Protein AF-A0A4Q3JA52-F1 (afdb_monomer_lite)

Radius of gyration: 22.16 Å; chains: 1; bounding box: 55×43×55 Å

Structure (mmCIF, N/CA/C/O backbone):
data_AF-A0A4Q3JA52-F1
#
_entry.id   AF-A0A4Q3JA52-F1
#
loop_
_atom_site.group_PDB
_atom_site.id
_atom_site.type_symbol
_atom_site.label_atom_id
_atom_site.label_alt_id
_atom_site.label_comp_id
_atom_site.label_asym_id
_atom_site.label_entity_id
_atom_site.label_seq_id
_atom_site.pdbx_PDB_ins_code
_atom_site.Cartn_x
_atom_site.Cartn_y
_atom_site.Cartn_z
_atom_site.occupancy
_atom_site.B_iso_or_equiv
_atom_site.auth_seq_id
_atom_site.auth_comp_id
_atom_site.auth_asym_id
_atom_site.auth_atom_id
_atom_site.pdbx_PDB_model_num
ATOM 1 N N . MET A 1 1 ? 21.527 -13.180 25.306 1.00 53.03 1 MET A N 1
ATOM 2 C CA . MET A 1 1 ? 21.379 -13.666 23.912 1.00 53.03 1 MET A CA 1
ATOM 3 C C . MET A 1 1 ? 20.502 -12.780 23.006 1.00 53.03 1 MET A C 1
ATOM 5 O O . MET A 1 1 ? 20.533 -12.997 21.808 1.00 53.03 1 MET A O 1
ATOM 9 N N . LYS A 1 2 ? 19.788 -11.747 23.504 1.00 59.53 2 LYS A N 1
ATOM 10 C CA . LYS A 1 2 ? 18.937 -10.861 22.670 1.00 59.53 2 LYS A CA 1
ATOM 11 C C . LYS A 1 2 ? 19.683 -9.877 21.740 1.00 59.53 2 LYS A C 1
ATOM 13 O O . LYS A 1 2 ? 19.148 -9.562 20.692 1.00 59.53 2 LYS A O 1
ATOM 18 N N . LYS A 1 3 ? 20.920 -9.462 22.058 1.00 64.38 3 LYS A N 1
ATOM 19 C CA . LYS A 1 3 ? 21.661 -8.434 21.287 1.00 64.38 3 LYS A CA 1
ATOM 20 C C . LYS A 1 3 ? 22.098 -8.844 19.873 1.00 64.38 3 LYS A C 1
ATOM 22 O O . LYS A 1 3 ? 22.272 -7.978 19.031 1.00 64.38 3 LYS A O 1
ATOM 27 N N . TYR A 1 4 ? 22.291 -10.135 19.589 1.00 69.69 4 TYR A N 1
ATOM 28 C CA . TYR A 1 4 ? 22.696 -10.570 18.241 1.00 69.69 4 TYR A CA 1
ATOM 29 C C . TYR A 1 4 ? 21.567 -10.415 17.216 1.00 69.69 4 TYR A C 1
ATOM 31 O O . TYR A 1 4 ? 21.829 -10.129 16.051 1.00 69.69 4 TYR A O 1
ATOM 39 N N . LEU A 1 5 ? 20.311 -10.543 17.657 1.00 71.06 5 LEU A N 1
ATOM 40 C CA . LEU A 1 5 ? 19.142 -10.343 16.799 1.00 71.06 5 LEU A CA 1
ATOM 41 C C . LEU A 1 5 ? 18.999 -8.880 16.350 1.00 71.06 5 LEU A C 1
ATOM 43 O O . LEU A 1 5 ? 18.487 -8.642 15.259 1.00 71.06 5 LEU A O 1
ATOM 47 N N . ASP A 1 6 ? 19.514 -7.926 17.135 1.00 75.75 6 ASP A N 1
ATOM 48 C CA . ASP A 1 6 ? 19.496 -6.495 16.799 1.00 75.75 6 ASP A CA 1
ATOM 49 C C . ASP A 1 6 ? 20.401 -6.166 15.596 1.00 75.75 6 ASP A C 1
ATOM 51 O O . ASP A 1 6 ? 20.129 -5.214 14.871 1.00 75.75 6 ASP A O 1
ATOM 55 N N . TYR A 1 7 ? 21.444 -6.971 15.344 1.00 83.25 7 TYR A N 1
ATOM 56 C CA . TYR A 1 7 ? 22.344 -6.827 14.187 1.00 83.25 7 TYR A CA 1
ATOM 57 C C . TYR A 1 7 ? 21.997 -7.765 13.029 1.00 83.25 7 TYR A C 1
ATOM 59 O O . TYR A 1 7 ? 22.295 -7.456 11.876 1.00 83.25 7 TYR A O 1
ATOM 67 N N . LEU A 1 8 ? 21.339 -8.890 13.322 1.00 86.50 8 LEU A N 1
ATOM 68 C CA . LEU A 1 8 ? 20.930 -9.863 12.315 1.00 86.50 8 LEU A CA 1
ATOM 69 C C . LEU A 1 8 ? 19.969 -9.247 11.290 1.00 86.50 8 LEU A C 1
ATOM 71 O O . LEU A 1 8 ? 20.177 -9.404 10.092 1.00 86.50 8 LEU A O 1
ATOM 75 N N . TRP A 1 9 ? 18.941 -8.522 11.741 1.00 82.00 9 TRP A N 1
ATOM 76 C CA . TRP A 1 9 ? 17.954 -7.923 10.836 1.00 82.00 9 TRP A CA 1
ATOM 77 C C . TRP A 1 9 ? 18.534 -6.824 9.933 1.00 82.00 9 TRP A C 1
ATOM 79 O O . TRP A 1 9 ? 18.282 -6.885 8.728 1.00 82.00 9 TRP A O 1
ATOM 89 N N . PRO A 1 10 ? 19.343 -5.868 10.439 1.00 86.38 10 PRO A N 1
ATOM 90 C CA . PRO A 1 10 ? 20.074 -4.938 9.582 1.00 86.38 10 PRO A CA 1
ATOM 91 C C . PRO A 1 10 ? 20.985 -5.634 8.571 1.00 86.38 10 PRO A C 1
ATOM 93 O O . PRO A 1 10 ? 21.023 -5.225 7.415 1.00 86.38 10 PRO A O 1
ATOM 96 N N . LEU A 1 11 ? 21.685 -6.700 8.977 1.00 89.75 11 LEU A N 1
ATOM 97 C CA . LEU A 1 11 ? 22.561 -7.451 8.079 1.00 89.75 11 LEU A CA 1
ATOM 98 C C . LEU A 1 11 ? 21.769 -8.150 6.968 1.00 89.75 11 LEU A C 1
ATOM 100 O O . LEU A 1 11 ? 22.129 -8.024 5.803 1.00 89.75 11 LEU A O 1
ATOM 104 N N . ILE A 1 12 ? 20.671 -8.835 7.305 1.00 88.44 12 ILE A N 1
ATOM 105 C CA . ILE A 1 12 ? 19.772 -9.454 6.318 1.00 88.44 12 ILE A CA 1
ATOM 106 C C . ILE A 1 12 ? 19.222 -8.390 5.362 1.00 88.44 12 ILE A C 1
ATOM 108 O O . ILE A 1 12 ? 19.220 -8.601 4.152 1.00 88.44 12 ILE A O 1
ATOM 112 N N . GLY A 1 13 ? 18.797 -7.238 5.889 1.00 86.25 13 GLY A N 1
ATOM 113 C CA . GLY A 1 13 ? 18.330 -6.114 5.080 1.00 86.25 13 GLY A CA 1
ATOM 114 C C . GLY A 1 13 ? 19.403 -5.605 4.117 1.00 86.25 13 GLY A C 1
ATOM 115 O O . GLY A 1 13 ? 19.121 -5.415 2.939 1.00 86.25 13 GLY A O 1
ATOM 116 N N . LEU A 1 14 ? 20.645 -5.454 4.584 1.00 88.88 14 LEU A N 1
ATOM 117 C CA . LEU A 1 14 ? 21.768 -5.030 3.748 1.00 88.88 14 LEU A CA 1
ATOM 118 C C . LEU A 1 14 ? 22.081 -6.055 2.651 1.00 88.88 14 LEU A C 1
ATOM 120 O O . LEU A 1 14 ? 22.245 -5.672 1.497 1.00 88.88 14 LEU A O 1
ATOM 124 N N . VAL A 1 15 ? 22.117 -7.347 2.991 1.00 91.44 15 VAL A N 1
ATOM 125 C CA . VAL A 1 15 ? 22.317 -8.432 2.017 1.00 91.44 15 VAL A CA 1
ATOM 126 C C . VAL A 1 15 ? 21.214 -8.414 0.959 1.00 91.44 15 VAL A C 1
ATOM 128 O O . VAL A 1 15 ? 21.511 -8.483 -0.230 1.00 91.44 15 VAL A O 1
ATOM 131 N N . ALA A 1 16 ? 19.953 -8.252 1.369 1.00 87.69 16 ALA A N 1
ATOM 132 C CA . ALA A 1 16 ? 18.828 -8.154 0.446 1.00 87.69 16 ALA A CA 1
ATOM 133 C C . ALA A 1 16 ? 18.937 -6.930 -0.478 1.00 87.69 16 ALA A C 1
ATOM 135 O O . ALA A 1 16 ? 18.646 -7.048 -1.666 1.00 87.69 16 ALA A O 1
ATOM 136 N N . VAL A 1 17 ? 19.388 -5.777 0.031 1.00 89.44 17 VAL A N 1
ATOM 137 C CA . VAL A 1 17 ? 19.622 -4.569 -0.780 1.00 89.44 17 VAL A CA 1
ATOM 138 C C . VAL A 1 17 ? 20.742 -4.794 -1.791 1.00 89.44 17 VAL A C 1
ATOM 140 O O . VAL A 1 17 ? 20.532 -4.536 -2.971 1.00 89.44 17 VAL A O 1
ATOM 143 N N . VAL A 1 18 ? 21.900 -5.310 -1.363 1.00 90.88 18 VAL A N 1
ATOM 144 C CA . VAL A 1 18 ? 23.034 -5.585 -2.262 1.00 90.88 18 VAL A CA 1
ATOM 145 C C . VAL A 1 18 ? 22.618 -6.558 -3.362 1.00 90.88 18 VAL A C 1
ATOM 147 O O . VAL A 1 18 ? 22.841 -6.281 -4.536 1.00 90.88 18 VAL A O 1
ATOM 150 N N . TRP A 1 19 ? 21.937 -7.646 -2.998 1.00 90.25 19 TRP A N 1
ATOM 151 C CA . TRP A 1 19 ? 21.446 -8.623 -3.966 1.00 90.25 19 TRP A CA 1
ATOM 152 C C . TRP A 1 19 ? 20.388 -8.039 -4.914 1.00 90.25 19 TRP A C 1
ATOM 154 O O . TRP A 1 19 ? 20.419 -8.300 -6.112 1.00 90.25 19 TRP A O 1
ATOM 164 N N . SER A 1 20 ? 19.483 -7.193 -4.413 1.00 87.56 20 SER A N 1
ATOM 165 C CA . SER A 1 20 ? 18.482 -6.520 -5.254 1.00 87.56 20 SER A CA 1
ATOM 166 C C . SER A 1 20 ? 19.121 -5.541 -6.242 1.00 87.56 20 SER A C 1
ATOM 168 O O . SER A 1 20 ? 18.664 -5.442 -7.377 1.00 87.56 20 SER A O 1
ATOM 170 N N . VAL A 1 21 ? 20.171 -4.824 -5.827 1.00 89.38 21 VAL A N 1
ATOM 171 C CA . VAL A 1 21 ? 20.928 -3.906 -6.694 1.00 89.38 21 VAL A CA 1
ATOM 172 C C . VAL A 1 21 ? 21.670 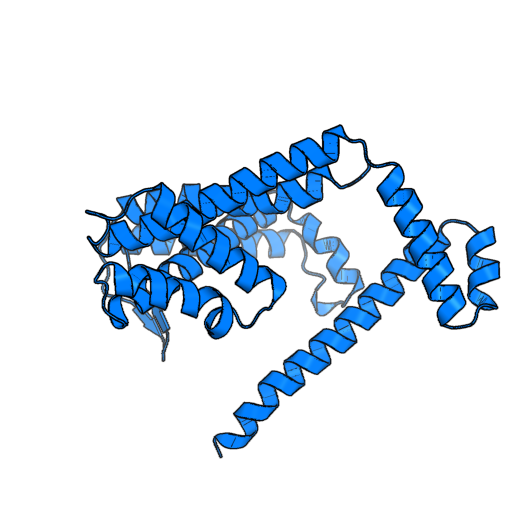-4.676 -7.782 1.00 89.38 21 VAL A C 1
ATOM 174 O O . VAL A 1 21 ? 21.647 -4.251 -8.933 1.00 89.38 21 VAL A O 1
ATOM 177 N N . ASP A 1 22 ? 22.273 -5.811 -7.437 1.00 87.75 22 ASP A N 1
ATOM 178 C CA . ASP A 1 22 ? 22.961 -6.691 -8.385 1.00 87.75 22 ASP A CA 1
ATOM 179 C C . ASP A 1 22 ? 21.993 -7.244 -9.448 1.00 87.75 22 ASP A C 1
ATOM 181 O O . ASP A 1 22 ? 22.187 -7.041 -10.647 1.00 87.75 22 ASP A O 1
ATOM 185 N N . LEU A 1 23 ? 20.853 -7.798 -9.015 1.00 87.06 23 LEU A N 1
ATOM 186 C CA . LEU A 1 23 ? 19.792 -8.268 -9.916 1.00 87.06 23 LEU A CA 1
ATOM 187 C C . LEU A 1 23 ? 19.227 -7.150 -10.802 1.00 87.06 23 LEU A C 1
ATOM 189 O O . LEU A 1 23 ? 18.932 -7.368 -11.981 1.00 87.06 23 LEU A O 1
ATOM 193 N N . LEU A 1 24 ? 19.047 -5.951 -10.241 1.00 87.31 24 LEU A N 1
ATOM 194 C CA . LEU A 1 24 ? 18.588 -4.790 -10.997 1.00 87.31 24 LEU A CA 1
ATOM 195 C C . LEU A 1 24 ? 19.620 -4.395 -12.055 1.00 87.31 24 LEU A C 1
ATOM 197 O O . LEU A 1 24 ? 19.246 -4.155 -13.200 1.00 87.31 24 LEU A O 1
ATOM 201 N N . TRP A 1 25 ? 20.903 -4.354 -11.699 1.00 87.56 25 TRP A N 1
ATOM 202 C CA . TRP A 1 25 ? 21.987 -4.020 -12.618 1.00 87.56 25 TRP A CA 1
ATOM 203 C C . TRP A 1 25 ? 22.054 -4.990 -13.800 1.00 87.56 25 TRP A C 1
ATOM 205 O O . TRP A 1 25 ? 22.156 -4.555 -14.949 1.00 87.56 25 TRP A O 1
ATOM 215 N N . ASP A 1 26 ? 21.916 -6.290 -13.548 1.00 84.50 26 ASP A N 1
ATOM 216 C CA . ASP A 1 26 ? 21.889 -7.308 -14.599 1.00 84.50 26 ASP A CA 1
ATOM 217 C C . ASP A 1 26 ? 20.679 -7.171 -15.525 1.00 84.50 26 ASP A C 1
ATOM 219 O O . ASP A 1 26 ? 20.821 -7.233 -16.752 1.00 84.50 26 ASP A O 1
ATOM 223 N N . LYS A 1 27 ? 19.497 -6.882 -14.968 1.00 83.88 27 LYS A N 1
ATOM 224 C CA . LYS A 1 27 ? 18.313 -6.568 -15.775 1.00 83.88 27 LYS A CA 1
ATOM 225 C C . LYS A 1 27 ? 18.502 -5.317 -16.628 1.00 83.88 27 LYS A C 1
ATOM 227 O O . LYS A 1 27 ? 18.186 -5.347 -17.812 1.00 83.88 27 LYS A O 1
ATOM 232 N N . LEU A 1 28 ? 19.012 -4.228 -16.054 1.00 84.81 28 LEU A N 1
ATOM 233 C CA . LEU A 1 28 ? 19.190 -2.967 -16.777 1.00 84.81 28 LEU A CA 1
ATOM 234 C C . LEU A 1 28 ? 20.220 -3.092 -17.905 1.00 84.81 28 LEU A C 1
ATOM 236 O O . LEU A 1 28 ? 19.996 -2.549 -18.987 1.00 84.81 28 LEU A O 1
ATOM 240 N N . LYS A 1 29 ? 21.308 -3.844 -17.686 1.00 80.62 29 LYS A N 1
ATOM 241 C CA . LYS A 1 29 ? 22.260 -4.193 -18.748 1.00 80.62 29 LYS A CA 1
ATOM 242 C C . LYS A 1 29 ? 21.565 -4.975 -19.857 1.00 80.62 29 LYS A C 1
ATOM 244 O O . LYS A 1 29 ? 21.619 -4.544 -21.000 1.00 80.62 29 LYS A O 1
ATOM 249 N N . THR A 1 30 ? 20.858 -6.056 -19.522 1.00 78.31 30 THR A N 1
ATOM 250 C CA . THR A 1 30 ? 20.127 -6.882 -20.505 1.00 78.31 30 THR A CA 1
ATOM 251 C C . THR A 1 30 ? 19.199 -6.035 -21.381 1.00 78.31 30 THR A C 1
ATOM 253 O O . THR A 1 30 ? 19.178 -6.184 -22.600 1.00 78.31 30 THR A O 1
ATOM 256 N N . GLU A 1 31 ? 18.510 -5.069 -20.780 1.00 75.19 31 GLU A N 1
ATOM 257 C CA . GLU A 1 31 ? 17.562 -4.223 -21.499 1.00 75.19 31 GLU A CA 1
ATOM 258 C C . GLU A 1 31 ? 18.219 -3.153 -22.380 1.00 75.19 31 GLU A C 1
ATOM 260 O O . GLU A 1 31 ? 17.650 -2.770 -23.409 1.00 75.19 31 GLU A O 1
ATOM 265 N N . ALA A 1 32 ? 19.412 -2.685 -22.000 1.00 71.31 32 ALA A N 1
ATOM 266 C CA . ALA A 1 32 ? 20.248 -1.788 -22.799 1.00 71.31 32 ALA A CA 1
ATOM 267 C C . ALA A 1 32 ? 20.958 -2.517 -23.960 1.00 71.31 32 ALA A C 1
ATOM 269 O O . ALA A 1 32 ? 21.225 -1.908 -24.993 1.00 71.31 32 ALA A O 1
ATOM 270 N N . LEU A 1 33 ? 21.205 -3.825 -23.816 1.00 65.50 33 LEU A N 1
ATOM 271 C CA . LEU A 1 33 ? 21.853 -4.698 -24.806 1.00 65.50 33 LEU A CA 1
ATOM 272 C C . LEU A 1 33 ? 20.945 -5.105 -25.981 1.00 65.50 33 LEU A C 1
ATOM 274 O O . LEU A 1 33 ? 21.380 -5.832 -26.867 1.00 65.50 33 LEU A O 1
ATOM 278 N N . THR A 1 34 ? 19.702 -4.619 -26.036 1.00 65.31 34 THR A N 1
ATOM 279 C CA . THR A 1 34 ? 18.773 -4.878 -27.155 1.00 65.31 34 THR A CA 1
ATOM 280 C C . THR A 1 34 ? 19.235 -4.286 -28.498 1.00 65.31 34 THR A C 1
ATOM 282 O O . THR A 1 34 ? 18.676 -4.626 -29.537 1.00 65.31 34 THR A O 1
ATOM 285 N N . ASN A 1 35 ? 20.270 -3.439 -28.500 1.00 67.81 35 ASN A N 1
ATOM 286 C CA . ASN A 1 35 ? 20.918 -2.903 -29.696 1.00 67.81 35 ASN A CA 1
ATOM 287 C C . ASN A 1 35 ? 22.348 -3.465 -29.812 1.00 67.81 35 ASN A C 1
ATOM 289 O O . ASN A 1 35 ? 23.190 -3.192 -28.955 1.00 67.81 35 ASN A O 1
ATOM 293 N N . GLU A 1 36 ? 22.638 -4.216 -30.880 1.00 66.50 36 GLU A N 1
ATOM 294 C CA . GLU A 1 36 ? 23.936 -4.881 -31.104 1.00 66.50 36 GLU A CA 1
ATOM 295 C C . GLU A 1 36 ? 25.132 -3.909 -31.055 1.00 66.50 36 GLU A C 1
ATOM 297 O O . GLU A 1 36 ? 26.206 -4.260 -30.568 1.00 66.50 36 GLU A O 1
ATOM 302 N N . ALA A 1 37 ? 24.938 -2.651 -31.468 1.00 66.12 37 ALA A N 1
ATOM 303 C CA . ALA A 1 37 ? 25.976 -1.620 -31.400 1.00 66.12 37 ALA A CA 1
ATOM 304 C C . ALA A 1 37 ? 26.305 -1.187 -29.956 1.00 66.12 37 ALA A C 1
ATOM 306 O O . ALA A 1 37 ? 27.442 -0.821 -29.658 1.00 66.12 37 ALA A O 1
ATOM 307 N N . ILE A 1 38 ? 25.321 -1.243 -29.053 1.00 68.50 38 ILE A N 1
ATOM 308 C CA . ILE A 1 38 ? 25.477 -0.913 -27.629 1.00 68.50 38 ILE A CA 1
ATOM 309 C C . ILE A 1 38 ? 26.123 -2.089 -26.880 1.00 68.50 38 ILE A C 1
ATOM 311 O O . ILE A 1 38 ? 26.910 -1.873 -25.959 1.00 68.50 38 ILE A O 1
ATOM 315 N N . ALA A 1 39 ? 25.861 -3.326 -27.316 1.00 67.44 39 ALA A N 1
ATOM 316 C CA . ALA A 1 39 ? 26.479 -4.525 -26.755 1.00 67.44 39 ALA A CA 1
ATOM 317 C C . ALA A 1 39 ? 28.000 -4.557 -26.932 1.00 67.44 39 ALA A C 1
ATOM 319 O O . ALA A 1 39 ? 28.724 -4.755 -25.956 1.00 67.44 39 ALA A O 1
ATOM 320 N N . ALA A 1 40 ? 28.487 -4.238 -28.132 1.00 67.88 40 ALA A N 1
ATOM 321 C CA . ALA A 1 40 ? 29.921 -4.150 -28.399 1.00 67.88 40 ALA A CA 1
ATOM 322 C C . ALA A 1 40 ? 30.619 -3.038 -27.586 1.00 67.88 40 ALA A C 1
ATOM 324 O O . ALA A 1 40 ? 31.779 -3.181 -27.201 1.00 67.88 40 ALA A O 1
ATOM 325 N N . GLN A 1 41 ? 29.918 -1.933 -27.295 1.00 67.94 41 GLN A N 1
ATOM 326 C CA . GLN A 1 41 ? 30.442 -0.845 -26.460 1.00 67.94 41 GLN A CA 1
ATOM 327 C C . GLN A 1 41 ? 30.502 -1.222 -24.974 1.00 67.94 41 GLN A C 1
ATOM 329 O O . GLN A 1 41 ? 31.439 -0.822 -24.289 1.00 67.94 41 GLN A O 1
ATOM 334 N N . LEU A 1 42 ? 29.535 -2.000 -24.477 1.00 71.88 42 LEU A N 1
ATOM 335 C CA . LEU A 1 42 ? 29.484 -2.449 -23.082 1.00 71.88 42 LEU A CA 1
ATOM 336 C C . LEU A 1 42 ? 30.568 -3.481 -22.742 1.00 71.88 42 LEU A C 1
ATOM 338 O O . LEU A 1 42 ? 31.087 -3.448 -21.631 1.00 71.88 42 LEU A O 1
ATOM 342 N N . GLU A 1 43 ? 30.955 -4.353 -23.679 1.00 72.38 43 GLU A N 1
ATOM 343 C CA . GLU A 1 43 ? 32.021 -5.346 -23.450 1.00 72.38 43 GLU A CA 1
ATOM 344 C C . GLU A 1 43 ? 33.404 -4.719 -23.210 1.00 72.38 43 GLU A C 1
ATOM 346 O O . GLU A 1 43 ? 34.246 -5.313 -22.539 1.00 72.38 43 GLU A O 1
ATOM 351 N N . GLN A 1 44 ? 33.641 -3.516 -23.740 1.00 75.38 44 GLN A N 1
ATOM 352 C CA . GLN A 1 44 ? 34.927 -2.813 -23.642 1.00 75.38 44 GLN A CA 1
ATOM 353 C C . GLN A 1 44 ? 34.893 -1.626 -22.664 1.00 75.38 44 GLN A C 1
ATOM 355 O O . GLN A 1 44 ? 35.920 -0.987 -22.429 1.00 75.38 44 GLN A O 1
ATOM 360 N N . ALA A 1 45 ? 33.726 -1.312 -22.097 1.00 77.06 45 ALA A N 1
ATOM 361 C CA . ALA A 1 45 ? 33.518 -0.157 -21.234 1.00 77.06 45 ALA A CA 1
ATOM 362 C C . ALA A 1 45 ? 33.984 -0.404 -19.790 1.00 77.06 45 ALA A C 1
ATOM 364 O O . ALA A 1 45 ? 33.760 -1.463 -19.203 1.00 77.06 45 ALA A O 1
ATOM 365 N N . GLY A 1 46 ? 34.555 0.628 -19.159 1.00 84.81 46 GLY A N 1
ATOM 366 C CA . GLY A 1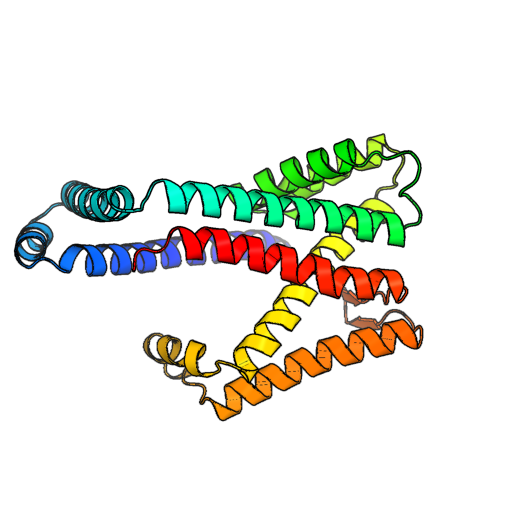 46 ? 34.733 0.650 -17.707 1.00 84.81 46 GLY A CA 1
ATOM 367 C C . GLY A 1 46 ? 33.392 0.742 -16.964 1.00 84.81 46 GLY A C 1
ATOM 368 O O . GLY A 1 46 ? 32.331 0.938 -17.561 1.00 84.81 46 GLY A O 1
ATOM 369 N N . LEU A 1 47 ? 33.424 0.656 -15.628 1.00 84.00 47 LEU A N 1
ATOM 370 C CA . LEU A 1 47 ? 32.213 0.714 -14.793 1.00 84.00 47 LEU A CA 1
ATOM 371 C C . LEU A 1 47 ? 31.397 1.999 -15.025 1.00 84.00 47 LEU A C 1
ATOM 373 O O . LEU A 1 47 ? 30.186 1.941 -15.224 1.00 84.00 47 LEU A O 1
ATOM 377 N N . TRP A 1 48 ? 32.056 3.158 -15.043 1.00 86.62 48 TRP A N 1
ATOM 378 C CA . TRP A 1 48 ? 31.386 4.452 -15.213 1.00 86.62 48 TRP A CA 1
ATOM 379 C C . TRP A 1 48 ? 30.805 4.652 -16.615 1.00 86.62 48 TRP A C 1
ATOM 381 O O . TRP A 1 48 ? 29.709 5.199 -16.752 1.00 86.62 48 TRP A O 1
ATOM 391 N N . ASP A 1 49 ? 31.496 4.160 -17.642 1.00 85.56 49 ASP A N 1
ATOM 392 C CA . ASP A 1 49 ? 31.013 4.213 -19.022 1.00 85.56 49 ASP A CA 1
ATOM 393 C C . ASP A 1 49 ? 29.805 3.292 -19.206 1.00 85.56 49 ASP A C 1
ATOM 395 O O . ASP A 1 49 ? 28.795 3.709 -19.770 1.00 85.56 49 ASP A O 1
ATOM 399 N N . SER A 1 50 ? 29.846 2.092 -18.617 1.00 84.44 50 SER A N 1
ATOM 400 C CA . SER A 1 50 ? 28.713 1.160 -18.596 1.00 84.44 50 SER A CA 1
ATOM 401 C C . SER A 1 50 ? 27.478 1.786 -17.947 1.00 84.44 50 SER A C 1
ATOM 403 O O . SER A 1 50 ? 26.381 1.722 -18.501 1.00 84.44 50 SER A O 1
ATOM 405 N N . VAL A 1 51 ? 27.646 2.454 -16.798 1.00 87.25 51 VAL A N 1
ATOM 406 C CA . VAL A 1 51 ? 26.551 3.165 -16.115 1.00 87.25 51 VAL A CA 1
ATOM 407 C C . VAL A 1 51 ? 25.976 4.264 -17.005 1.00 87.25 51 VAL A C 1
ATOM 409 O O . VAL A 1 51 ? 24.757 4.385 -17.113 1.00 87.25 51 VAL A O 1
ATOM 412 N N . ARG A 1 52 ? 26.826 5.046 -17.679 1.00 87.06 52 ARG A N 1
ATOM 413 C CA . ARG A 1 52 ? 26.382 6.127 -18.567 1.00 87.06 52 ARG A CA 1
ATOM 414 C C . ARG A 1 52 ? 25.620 5.600 -19.783 1.00 87.06 52 ARG A C 1
ATOM 416 O O . ARG A 1 52 ? 24.589 6.173 -20.137 1.00 87.06 52 ARG A O 1
ATOM 423 N N . ILE A 1 53 ? 26.103 4.522 -20.399 1.00 84.69 53 ILE A N 1
ATOM 424 C CA . ILE A 1 53 ? 25.456 3.863 -21.540 1.00 84.69 53 ILE A CA 1
ATOM 425 C C . ILE A 1 53 ? 24.063 3.369 -21.136 1.00 84.69 53 ILE A C 1
ATOM 427 O O . ILE A 1 53 ? 23.068 3.747 -21.758 1.00 84.69 53 ILE A O 1
ATOM 431 N N . VAL A 1 54 ? 23.977 2.605 -20.042 1.00 86.12 54 VAL A N 1
ATOM 432 C CA . VAL A 1 54 ? 22.714 2.070 -19.510 1.00 86.12 54 VAL A CA 1
ATOM 433 C C . VAL A 1 54 ? 21.743 3.200 -19.153 1.00 86.12 54 VAL A C 1
ATOM 435 O O . VAL A 1 54 ? 20.588 3.177 -19.575 1.00 86.12 54 VAL A O 1
ATOM 438 N N . ALA A 1 55 ? 22.208 4.230 -18.439 1.00 87.31 55 ALA A N 1
ATOM 439 C CA . ALA A 1 55 ? 21.385 5.379 -18.064 1.00 87.31 55 ALA A CA 1
ATOM 440 C C . ALA A 1 55 ? 20.845 6.138 -19.286 1.00 87.31 55 ALA A C 1
ATOM 442 O O . ALA A 1 55 ? 19.690 6.558 -19.285 1.00 87.31 55 ALA A O 1
ATOM 443 N N . THR A 1 56 ? 21.651 6.281 -20.342 1.00 86.81 56 THR A N 1
ATOM 444 C CA . THR A 1 56 ? 21.220 6.925 -21.592 1.00 86.81 56 THR A CA 1
ATOM 445 C C . THR A 1 56 ? 20.149 6.093 -22.296 1.00 86.81 56 THR A C 1
ATOM 447 O O . THR A 1 56 ? 19.127 6.644 -22.701 1.00 86.81 56 THR A O 1
ATOM 450 N N . GLY A 1 57 ? 20.332 4.770 -22.384 1.00 83.44 57 GLY A N 1
ATOM 451 C CA . GLY A 1 57 ? 19.346 3.864 -22.981 1.00 83.44 57 GLY A CA 1
ATOM 452 C C . GLY A 1 57 ? 18.007 3.866 -22.234 1.00 83.44 57 GLY A C 1
ATOM 453 O O . GLY A 1 57 ? 16.948 3.981 -22.849 1.00 83.44 57 GLY A O 1
ATOM 454 N N . ILE A 1 58 ? 18.037 3.826 -20.898 1.00 85.06 58 ILE A N 1
ATOM 455 C CA . ILE A 1 58 ? 16.827 3.950 -20.068 1.00 85.06 58 ILE A CA 1
ATOM 456 C C . ILE A 1 58 ? 16.196 5.336 -20.241 1.00 85.06 58 ILE A C 1
ATOM 458 O O . ILE A 1 58 ? 14.984 5.442 -20.410 1.00 85.06 58 ILE A O 1
ATOM 462 N N . GLY A 1 59 ? 17.005 6.399 -20.235 1.00 87.50 59 GLY A N 1
ATOM 463 C CA . GLY A 1 59 ? 16.538 7.771 -20.423 1.00 87.50 59 GLY A CA 1
ATOM 464 C C . GLY A 1 59 ? 15.803 7.965 -21.749 1.00 87.50 59 GLY A C 1
ATOM 465 O O . GLY A 1 59 ? 14.758 8.607 -21.772 1.00 87.50 59 GLY A O 1
ATOM 466 N N . GLN A 1 60 ? 16.284 7.347 -22.831 1.00 86.50 60 GLN A N 1
ATOM 467 C CA . GLN A 1 60 ? 15.594 7.335 -24.123 1.00 86.50 60 GLN A CA 1
ATOM 468 C C . GLN A 1 60 ? 14.239 6.618 -24.046 1.00 86.50 60 GLN A C 1
ATOM 470 O O . GLN A 1 60 ? 13.253 7.142 -24.558 1.00 86.50 60 GLN A O 1
ATOM 475 N N . LYS A 1 61 ? 14.158 5.470 -23.356 1.00 85.75 61 LYS A N 1
ATOM 476 C CA . LYS A 1 61 ? 12.885 4.757 -23.136 1.00 85.75 61 LYS A CA 1
ATOM 477 C C . LYS A 1 61 ? 11.893 5.569 -22.297 1.00 85.75 61 LYS A C 1
ATOM 479 O O . LYS A 1 61 ? 10.701 5.538 -22.568 1.00 85.75 61 LYS A O 1
ATOM 484 N N . ILE A 1 62 ? 12.369 6.326 -21.310 1.00 88.19 62 ILE A N 1
ATOM 485 C CA . ILE A 1 62 ? 11.514 7.228 -20.523 1.00 88.19 62 ILE A CA 1
ATOM 486 C C . ILE A 1 62 ? 11.061 8.423 -21.372 1.00 88.19 62 ILE A C 1
ATOM 488 O O . ILE A 1 62 ? 9.909 8.836 -21.283 1.00 88.19 62 ILE A O 1
ATOM 492 N N . ALA A 1 63 ? 11.943 8.968 -22.213 1.00 89.06 63 ALA A N 1
ATOM 493 C CA . ALA A 1 63 ? 11.654 10.137 -23.042 1.00 89.06 63 ALA A CA 1
ATOM 494 C C . ALA A 1 63 ? 10.564 9.888 -24.096 1.00 89.06 63 ALA A C 1
ATOM 496 O O . ALA A 1 63 ? 9.918 10.840 -24.529 1.00 89.06 63 ALA A O 1
ATOM 497 N N . VAL A 1 64 ? 10.346 8.631 -24.500 1.00 90.44 64 VAL A N 1
ATOM 498 C CA . VAL A 1 64 ? 9.266 8.266 -25.431 1.00 90.44 64 VAL A CA 1
ATOM 499 C C . VAL A 1 64 ? 7.915 8.046 -24.745 1.00 90.44 64 VAL A C 1
ATOM 501 O O . VAL A 1 64 ? 6.907 7.933 -25.440 1.00 90.44 64 VAL A O 1
ATOM 504 N N . ILE A 1 65 ? 7.854 8.018 -23.407 1.00 91.12 65 ILE A N 1
ATOM 505 C CA . ILE A 1 65 ? 6.585 7.895 -22.679 1.00 91.12 65 ILE A CA 1
ATOM 506 C C . ILE A 1 65 ? 5.741 9.158 -22.933 1.00 91.12 65 ILE A C 1
ATOM 508 O O . ILE A 1 65 ? 6.201 10.270 -22.649 1.00 91.12 65 ILE A O 1
ATOM 512 N N . PRO A 1 66 ? 4.495 9.032 -23.430 1.00 93.00 66 PRO A N 1
ATOM 513 C CA . PRO A 1 66 ? 3.659 10.189 -23.727 1.00 93.00 66 PRO A CA 1
ATOM 514 C C . PRO A 1 66 ? 3.390 11.059 -22.482 1.00 93.00 66 PRO A C 1
ATOM 516 O O . PRO A 1 66 ? 3.114 10.523 -21.409 1.00 93.00 66 PRO A O 1
ATOM 519 N N . PRO A 1 67 ? 3.322 12.400 -22.592 1.00 93.00 67 PRO A N 1
ATOM 520 C CA . PRO A 1 67 ? 2.944 13.261 -21.463 1.00 93.00 67 PRO A CA 1
ATOM 521 C C . PRO A 1 67 ? 1.592 12.893 -20.832 1.00 93.00 67 PRO A C 1
ATOM 523 O O . PRO A 1 67 ? 1.402 13.012 -19.621 1.00 93.00 67 PRO A O 1
ATOM 526 N N . ALA A 1 68 ? 0.657 12.393 -21.647 1.00 94.62 68 ALA A N 1
ATOM 527 C CA . ALA A 1 68 ? -0.627 11.892 -21.175 1.00 94.62 68 ALA A CA 1
ATOM 528 C C . ALA A 1 68 ? -0.471 10.708 -20.205 1.00 94.62 68 ALA A C 1
ATOM 530 O O . ALA A 1 68 ? -1.210 10.637 -19.228 1.00 94.62 68 ALA A O 1
ATOM 531 N N . ALA A 1 69 ? 0.494 9.809 -20.415 1.00 94.81 69 ALA A N 1
ATOM 532 C CA . ALA A 1 69 ? 0.760 8.694 -19.504 1.00 94.81 69 ALA A CA 1
ATOM 533 C C . ALA A 1 69 ? 1.161 9.195 -18.106 1.00 94.81 69 ALA A C 1
ATOM 535 O O . ALA A 1 69 ? 0.592 8.757 -17.106 1.00 94.81 69 ALA A O 1
ATOM 536 N N . PHE A 1 70 ? 2.040 10.200 -18.027 1.00 94.38 70 PHE A N 1
ATOM 537 C CA . PHE A 1 70 ? 2.409 10.825 -16.751 1.00 94.38 70 PHE A CA 1
ATOM 538 C C . PHE A 1 70 ? 1.229 11.514 -16.059 1.00 94.38 70 PHE A C 1
ATOM 540 O O . PHE A 1 70 ? 1.114 11.451 -14.835 1.00 94.38 70 PHE A O 1
ATOM 547 N N . PHE A 1 71 ? 0.321 12.133 -16.819 1.00 96.06 71 PHE A N 1
ATOM 548 C CA . PHE A 1 71 ? -0.904 12.698 -16.253 1.00 96.06 71 PHE A CA 1
ATOM 549 C C . PHE A 1 71 ? -1.788 11.615 -15.610 1.00 96.06 71 PHE A C 1
ATOM 551 O O . PHE A 1 71 ? -2.202 11.767 -14.459 1.00 96.06 71 PHE A O 1
ATOM 558 N N . HIS A 1 72 ? -2.019 10.492 -16.299 1.00 96.44 72 HIS A N 1
ATOM 559 C CA . HIS A 1 72 ? -2.779 9.366 -15.744 1.00 96.44 72 HIS A CA 1
ATOM 560 C C . HIS A 1 72 ? -2.076 8.731 -14.536 1.00 96.44 72 HIS A C 1
ATOM 562 O O . HIS A 1 72 ? -2.739 8.423 -13.546 1.00 96.44 72 HIS A O 1
ATOM 568 N N . ALA A 1 73 ? -0.745 8.610 -14.556 1.00 96.94 73 ALA A N 1
ATOM 569 C CA . ALA A 1 73 ? 0.035 8.161 -13.401 1.00 96.94 73 ALA A CA 1
ATOM 570 C C . ALA A 1 73 ? -0.108 9.122 -12.202 1.00 96.94 73 ALA A C 1
ATOM 572 O O . ALA A 1 73 ? -0.245 8.687 -11.055 1.00 96.94 73 ALA A O 1
ATOM 573 N N . GLY A 1 74 ? -0.159 10.433 -12.457 1.00 97.44 74 GLY A N 1
ATOM 574 C CA . GLY A 1 74 ? -0.466 11.451 -11.451 1.00 97.44 74 GLY A CA 1
ATOM 575 C C . GLY A 1 74 ? -1.864 11.278 -10.848 1.00 97.44 74 GLY A C 1
ATOM 576 O O . GLY A 1 74 ? -2.014 11.286 -9.626 1.00 97.44 74 GLY A O 1
ATOM 577 N N . LEU A 1 75 ? -2.886 11.037 -11.674 1.00 98.06 75 LEU A N 1
ATOM 578 C CA . LEU A 1 75 ? -4.239 10.737 -11.188 1.00 98.06 75 LEU A CA 1
ATOM 579 C C . LEU A 1 75 ? -4.289 9.435 -10.376 1.00 98.06 75 LEU A C 1
ATOM 581 O O . LEU A 1 75 ? -4.903 9.404 -9.310 1.00 98.06 75 LEU A O 1
ATOM 585 N N . ALA A 1 76 ? -3.604 8.384 -10.829 1.00 98.19 76 ALA A N 1
ATOM 586 C CA . ALA A 1 76 ? -3.502 7.116 -10.111 1.00 98.19 76 ALA A CA 1
ATOM 587 C C . ALA A 1 76 ? -2.826 7.294 -8.737 1.00 98.19 76 ALA A C 1
ATOM 589 O O . ALA A 1 76 ? -3.275 6.729 -7.738 1.00 98.19 76 ALA A O 1
ATOM 590 N N . THR A 1 77 ? -1.824 8.178 -8.660 1.00 97.44 77 THR A N 1
ATOM 591 C CA . THR A 1 77 ? -1.177 8.580 -7.402 1.00 97.44 77 THR A CA 1
ATOM 592 C C . THR A 1 77 ? -2.170 9.258 -6.458 1.00 97.44 77 THR A C 1
ATOM 594 O O . THR A 1 77 ? -2.240 8.904 -5.281 1.00 97.44 77 THR A O 1
ATOM 597 N N . LEU A 1 78 ? -2.985 10.195 -6.953 1.00 97.75 78 LEU A N 1
ATOM 598 C CA . LEU A 1 78 ? -4.019 10.850 -6.142 1.00 97.75 78 LEU A CA 1
ATOM 599 C C . LEU A 1 78 ? -5.055 9.851 -5.614 1.00 97.75 78 LEU A C 1
ATOM 601 O O . LEU A 1 78 ? -5.448 9.947 -4.452 1.00 97.75 78 LEU A O 1
ATOM 605 N N . VAL A 1 79 ? -5.458 8.873 -6.430 1.00 98.19 79 VAL A N 1
ATOM 606 C CA . VAL A 1 79 ? -6.360 7.788 -6.010 1.00 98.19 79 VAL A CA 1
ATOM 607 C C . VAL A 1 79 ? -5.730 6.959 -4.890 1.00 98.19 79 VAL A C 1
ATOM 609 O O . VAL A 1 79 ? -6.374 6.746 -3.860 1.00 98.19 79 VAL A O 1
ATOM 612 N N . ALA A 1 80 ? -4.464 6.556 -5.043 1.00 97.81 80 ALA A N 1
ATOM 613 C CA . ALA A 1 80 ? -3.746 5.798 -4.023 1.00 97.81 80 ALA A CA 1
ATOM 614 C C . ALA A 1 80 ? -3.669 6.575 -2.697 1.00 97.81 80 ALA A C 1
ATOM 616 O O . ALA A 1 80 ? -4.078 6.070 -1.652 1.00 97.81 80 ALA A O 1
ATOM 617 N N . TYR A 1 81 ? -3.251 7.844 -2.727 1.00 97.12 81 TYR A N 1
ATOM 618 C CA . TYR A 1 81 ? -3.168 8.675 -1.520 1.00 97.12 81 TYR A CA 1
ATOM 619 C C . TYR A 1 81 ? -4.533 8.983 -0.890 1.00 97.12 81 TYR A C 1
ATOM 621 O O . TYR A 1 81 ? -4.640 9.037 0.338 1.00 97.12 81 TYR A O 1
ATOM 629 N N . ALA A 1 82 ? -5.592 9.137 -1.688 1.00 98.06 82 ALA A N 1
ATOM 630 C CA . ALA A 1 82 ? -6.950 9.286 -1.169 1.00 98.06 82 ALA A CA 1
ATOM 631 C C . ALA A 1 82 ? -7.417 8.017 -0.436 1.00 98.06 82 ALA A C 1
ATOM 633 O O . ALA A 1 82 ? -7.995 8.105 0.650 1.00 98.06 82 ALA A O 1
ATOM 634 N N . ALA A 1 83 ? -7.122 6.835 -0.983 1.00 98.00 83 ALA A N 1
ATOM 635 C CA . ALA A 1 83 ? -7.423 5.558 -0.344 1.00 98.00 83 ALA A CA 1
ATOM 636 C C . ALA A 1 83 ? -6.591 5.338 0.936 1.00 98.00 83 ALA A C 1
ATOM 638 O O . ALA A 1 83 ? -7.129 4.917 1.961 1.00 98.00 83 ALA A O 1
ATOM 639 N N . LEU A 1 84 ? -5.317 5.741 0.939 1.00 97.25 84 LEU A N 1
ATOM 640 C CA . LEU A 1 84 ? -4.466 5.731 2.133 1.00 97.25 84 LEU A CA 1
ATOM 641 C C . LEU A 1 84 ? -4.987 6.670 3.232 1.00 97.25 84 LEU A C 1
ATOM 643 O O . LEU A 1 84 ? -4.945 6.331 4.416 1.00 97.25 84 LEU A O 1
ATOM 647 N N . ALA A 1 85 ? -5.507 7.851 2.887 1.00 97.94 85 ALA A N 1
ATOM 648 C CA . ALA A 1 85 ? -6.208 8.711 3.844 1.00 97.94 85 ALA A CA 1
ATOM 649 C C . ALA A 1 85 ? -7.490 8.042 4.361 1.00 97.94 85 ALA A C 1
ATOM 651 O O . ALA A 1 85 ? -7.819 8.136 5.549 1.00 97.94 85 ALA A O 1
ATOM 652 N N . TRP A 1 86 ? -8.195 7.312 3.491 1.00 98.06 86 TRP A N 1
ATOM 653 C CA . TRP A 1 86 ? -9.372 6.537 3.866 1.00 98.06 86 TRP A CA 1
ATOM 654 C C . TRP A 1 86 ? -9.060 5.447 4.894 1.00 98.06 86 TRP A C 1
ATOM 656 O O . TRP A 1 86 ? -9.859 5.268 5.813 1.00 98.06 86 TRP A O 1
ATOM 666 N N . TYR A 1 87 ? -7.890 4.802 4.842 1.00 97.25 87 TYR A N 1
ATOM 667 C CA . TYR A 1 87 ? -7.477 3.837 5.873 1.00 97.25 87 TYR A CA 1
ATOM 668 C C . TYR A 1 87 ? -7.469 4.469 7.267 1.00 97.25 87 TYR A C 1
ATOM 670 O O . TYR A 1 87 ? -8.075 3.931 8.196 1.00 97.25 87 TYR A O 1
ATOM 678 N N . ASP A 1 88 ? -6.867 5.652 7.403 1.00 97.50 88 ASP A N 1
ATOM 679 C CA . ASP A 1 88 ? -6.806 6.360 8.684 1.00 97.50 88 ASP A CA 1
ATOM 680 C C . ASP A 1 88 ? -8.213 6.729 9.169 1.00 97.50 88 ASP A C 1
ATOM 682 O O . ASP A 1 88 ? -8.523 6.618 10.356 1.00 97.50 88 ASP A O 1
ATOM 686 N N . ARG A 1 89 ? -9.128 7.074 8.253 1.00 97.81 89 ARG A N 1
ATOM 687 C CA . ARG A 1 89 ? -10.541 7.279 8.609 1.00 97.81 89 ARG A CA 1
ATOM 688 C C . ARG A 1 89 ? -11.211 6.020 9.118 1.00 97.81 89 ARG A C 1
ATOM 690 O O . ARG A 1 89 ? -11.980 6.098 10.070 1.00 97.81 89 ARG A O 1
ATOM 697 N N . ILE A 1 90 ? -10.986 4.895 8.445 1.00 97.3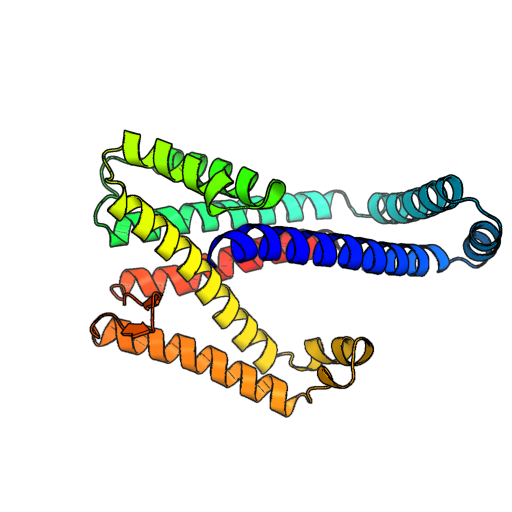8 90 ILE A N 1
ATOM 698 C CA . ILE A 1 90 ? -11.564 3.597 8.794 1.00 97.38 90 ILE A CA 1
ATOM 699 C C . ILE A 1 90 ? -11.099 3.208 10.199 1.00 97.38 90 ILE A C 1
ATOM 701 O O . ILE A 1 90 ? -11.917 2.807 11.027 1.00 97.38 90 ILE A O 1
ATOM 705 N N . ALA A 1 91 ? -9.818 3.414 10.500 1.00 96.69 91 ALA A N 1
ATOM 706 C CA . ALA A 1 91 ? -9.258 3.181 11.820 1.00 96.69 91 ALA A CA 1
ATOM 707 C C . ALA A 1 91 ? -9.837 4.126 12.890 1.00 96.69 91 ALA A C 1
ATOM 709 O O . ALA A 1 91 ? -10.249 3.669 13.956 1.00 96.69 91 ALA A O 1
ATOM 710 N N . LEU A 1 92 ? -9.967 5.426 12.603 1.00 97.38 92 LEU A N 1
ATOM 711 C CA . LEU A 1 92 ? -10.605 6.380 13.521 1.00 97.38 92 LEU A CA 1
ATOM 712 C C . LEU A 1 92 ? -12.080 6.045 13.789 1.00 97.38 92 LEU A C 1
ATOM 714 O O . LEU A 1 92 ? -12.525 6.144 14.930 1.00 97.38 92 LEU A O 1
ATOM 718 N N . LEU A 1 93 ? -12.823 5.605 12.766 1.00 96.88 93 LEU A N 1
ATOM 719 C CA . LEU A 1 93 ? -14.205 5.127 12.898 1.00 96.88 93 LEU A CA 1
ATOM 720 C C . LEU A 1 93 ? -14.295 3.854 13.745 1.00 96.88 93 LEU A C 1
ATOM 722 O O . LEU A 1 93 ? -15.249 3.677 14.497 1.00 96.88 93 LEU A O 1
ATOM 726 N N . HIS A 1 94 ? -13.320 2.951 13.622 1.00 95.06 94 HIS A N 1
ATOM 727 C CA . HIS A 1 94 ? -13.253 1.757 14.460 1.00 95.06 94 HIS A CA 1
ATOM 728 C C . HIS A 1 94 ? -13.044 2.118 15.939 1.00 95.06 94 HIS A C 1
ATOM 730 O O . HIS A 1 94 ? -13.671 1.518 16.813 1.00 95.06 94 HIS A O 1
ATOM 736 N N . LEU A 1 95 ? -12.202 3.121 16.197 1.00 95.38 95 LEU A N 1
ATOM 737 C CA . LEU A 1 95 ? -11.871 3.620 17.532 1.00 95.38 95 LEU A CA 1
ATOM 738 C C . LEU A 1 95 ? -12.931 4.564 18.128 1.00 95.38 95 LEU A C 1
ATOM 740 O O . LEU A 1 95 ? -12.826 4.909 19.300 1.00 95.38 95 LEU A O 1
ATOM 744 N N . HIS A 1 96 ? -13.942 4.984 17.357 1.00 95.75 96 HIS A N 1
ATOM 745 C CA . HIS A 1 96 ? -14.901 6.042 17.734 1.00 95.75 96 HIS A CA 1
ATOM 746 C C . HIS A 1 96 ? -14.210 7.378 18.070 1.00 95.75 96 HIS A C 1
ATOM 748 O O . HIS A 1 96 ? -14.633 8.117 18.963 1.00 95.75 96 HIS A O 1
ATOM 754 N N . ARG A 1 97 ? -13.105 7.678 17.373 1.00 96.44 97 ARG A N 1
ATOM 755 C CA . ARG A 1 97 ? -12.259 8.875 17.558 1.00 96.44 97 ARG A CA 1
ATOM 756 C C . ARG A 1 97 ? -12.281 9.812 16.352 1.00 96.44 97 ARG A C 1
ATOM 758 O O . ARG A 1 97 ? -11.397 10.638 16.167 1.00 96.44 97 ARG A O 1
ATOM 765 N N . GLU A 1 98 ? -13.290 9.691 15.504 1.00 93.94 98 GLU A N 1
ATOM 766 C CA . GLU A 1 98 ? -13.381 10.407 14.236 1.00 93.94 98 GLU A CA 1
ATOM 767 C C . GLU A 1 98 ? -13.964 11.828 14.362 1.00 93.94 98 GLU A C 1
ATOM 769 O O . GLU A 1 98 ? -13.867 12.623 13.419 1.00 93.94 98 GLU A O 1
ATOM 774 N N . LYS A 1 99 ? -14.600 12.137 15.500 1.00 93.56 99 LYS A N 1
ATOM 775 C CA . LYS A 1 99 ? -15.212 13.441 15.797 1.00 93.56 99 LYS A CA 1
ATOM 776 C C . LYS A 1 99 ? -14.139 14.492 16.084 1.00 93.56 99 LYS A C 1
ATOM 778 O O . LYS A 1 99 ? -13.181 14.227 16.798 1.00 93.56 99 LYS A O 1
ATOM 783 N N . GLY A 1 100 ? -14.308 15.700 15.542 1.00 92.25 100 GLY A N 1
ATOM 784 C CA . GLY A 1 100 ? -13.365 16.811 15.743 1.00 92.25 100 GLY A CA 1
ATOM 785 C C . GLY A 1 100 ? -12.063 16.717 14.932 1.00 92.25 100 GLY A C 1
ATOM 786 O O . GLY A 1 100 ? -11.226 17.616 15.013 1.00 92.25 100 GLY A O 1
ATOM 787 N N . ILE A 1 101 ? -11.896 15.672 14.113 1.00 97.00 101 ILE A N 1
ATOM 788 C CA . ILE A 1 101 ? -10.755 15.511 13.205 1.00 97.00 101 ILE A CA 1
ATOM 789 C C . ILE A 1 101 ? -11.250 15.672 11.764 1.00 97.00 101 ILE A C 1
ATOM 791 O O . ILE A 1 101 ? -12.009 14.845 11.257 1.00 97.00 101 ILE A O 1
ATOM 795 N N . SER A 1 102 ? -10.840 16.763 11.113 1.00 97.19 102 SER A N 1
ATOM 796 C CA . SER A 1 102 ? -11.281 17.099 9.757 1.00 97.19 102 SER A CA 1
ATOM 797 C C . SER A 1 102 ? -10.683 16.170 8.700 1.00 97.19 102 SER A C 1
ATOM 799 O O . SER A 1 102 ? -9.623 15.568 8.890 1.00 97.19 102 SER A O 1
ATOM 801 N N . TRP A 1 103 ? -11.343 16.099 7.542 1.00 97.00 103 TRP A N 1
ATOM 802 C CA . TRP A 1 103 ? -10.876 15.273 6.429 1.00 97.00 103 TRP A CA 1
ATOM 803 C C . TRP A 1 103 ? -9.541 15.747 5.852 1.00 97.00 103 TRP A C 1
ATOM 805 O O . TRP A 1 103 ? -8.665 14.932 5.570 1.00 97.00 103 TRP A O 1
ATOM 815 N N . ALA A 1 104 ? -9.339 17.064 5.795 1.00 97.75 104 ALA A N 1
ATOM 816 C CA . ALA A 1 104 ? -8.066 17.664 5.410 1.00 97.75 104 ALA A CA 1
ATOM 817 C C . ALA A 1 104 ? -6.928 17.278 6.370 1.00 97.75 104 ALA A C 1
ATOM 819 O O . ALA A 1 104 ? -5.835 16.949 5.919 1.00 97.75 104 ALA A O 1
ATOM 820 N N . TYR A 1 105 ? -7.189 17.252 7.684 1.00 98.06 105 TYR A N 1
ATOM 821 C CA . TYR A 1 105 ? -6.185 16.857 8.673 1.00 98.06 105 TYR A CA 1
ATOM 822 C C . TYR A 1 105 ? -5.763 15.393 8.503 1.00 98.06 105 TYR A C 1
ATOM 824 O O . TYR A 1 105 ? -4.573 15.089 8.513 1.00 98.06 105 TYR A O 1
ATOM 832 N N . ILE A 1 106 ? -6.736 14.495 8.307 1.00 98.12 106 ILE A N 1
ATOM 833 C CA . ILE A 1 106 ? -6.469 13.069 8.072 1.00 98.12 106 ILE A CA 1
ATOM 834 C C . ILE A 1 106 ? -5.693 12.879 6.768 1.00 98.12 106 ILE A C 1
ATOM 836 O O . ILE A 1 106 ? -4.702 12.157 6.751 1.00 98.12 106 ILE A O 1
ATOM 840 N N . SER A 1 107 ? -6.102 13.573 5.705 1.00 97.69 107 SER A N 1
ATOM 841 C CA . SER A 1 107 ? -5.451 13.489 4.395 1.00 97.69 107 SER A CA 1
ATOM 842 C C . SER A 1 107 ? -3.998 13.957 4.450 1.00 97.69 107 SER A C 1
ATOM 844 O O . SER A 1 107 ? -3.116 13.248 3.978 1.00 97.69 107 SER A O 1
ATOM 846 N N . LEU A 1 108 ? -3.727 15.101 5.090 1.00 97.94 108 LEU A N 1
ATOM 847 C CA . LEU A 1 108 ? -2.367 15.618 5.245 1.00 97.94 108 LEU A CA 1
ATOM 848 C C . LEU A 1 108 ? -1.502 14.702 6.122 1.00 97.94 108 LEU A C 1
ATOM 850 O O . LEU A 1 108 ? -0.365 14.411 5.760 1.00 97.94 108 LEU A O 1
ATOM 854 N N . CYS A 1 109 ? -2.035 14.225 7.252 1.00 97.25 109 CYS A N 1
ATOM 855 C CA . CYS A 1 109 ? -1.321 13.290 8.123 1.00 97.25 109 CYS A CA 1
ATOM 856 C C . CYS A 1 109 ? -0.950 12.010 7.367 1.00 97.25 109 CYS A C 1
ATOM 858 O O . CYS A 1 109 ? 0.214 11.617 7.368 1.00 97.25 109 CYS A O 1
ATOM 860 N N . SER A 1 110 ? -1.925 11.397 6.692 1.00 96.50 110 SER A N 1
ATOM 861 C CA . SER A 1 110 ? -1.725 10.174 5.917 1.00 96.50 110 SER A CA 1
ATOM 862 C C . SER A 1 110 ? -0.716 10.391 4.789 1.00 96.50 110 SER A C 1
ATOM 864 O O . SER A 1 110 ? 0.243 9.630 4.671 1.00 96.50 110 SER A O 1
ATOM 866 N N . PHE A 1 111 ? -0.847 11.485 4.030 1.00 96.50 111 PHE A N 1
ATOM 867 C CA . PHE A 1 111 ? 0.100 11.848 2.978 1.00 96.50 111 PHE A CA 1
ATOM 868 C C . PHE A 1 111 ? 1.540 11.915 3.496 1.00 96.50 111 PHE A C 1
ATOM 870 O O . PHE A 1 111 ? 2.405 11.223 2.964 1.00 96.50 111 PHE A O 1
ATOM 877 N N . VAL A 1 112 ? 1.800 12.680 4.564 1.00 95.56 112 VAL A N 1
ATOM 878 C CA . VAL A 1 112 ? 3.154 12.818 5.127 1.00 95.56 112 VAL A CA 1
ATOM 879 C C . VAL A 1 112 ? 3.658 11.481 5.676 1.00 95.56 112 VAL A C 1
ATOM 881 O O . VAL A 1 112 ? 4.806 11.106 5.441 1.00 95.56 112 VAL A O 1
ATOM 884 N N . THR A 1 113 ? 2.800 10.725 6.366 1.00 94.56 113 THR A N 1
ATOM 885 C CA . THR A 1 113 ? 3.134 9.397 6.886 1.00 94.56 113 THR A CA 1
ATOM 886 C C . THR A 1 113 ? 3.583 8.444 5.785 1.00 94.56 113 THR A C 1
ATOM 888 O O . THR A 1 113 ? 4.633 7.815 5.928 1.00 94.56 113 THR A O 1
ATOM 891 N N . TYR A 1 114 ? 2.823 8.324 4.697 1.00 93.06 114 TYR A N 1
ATOM 892 C CA . TYR A 1 114 ? 3.150 7.387 3.624 1.00 93.06 114 TYR A CA 1
ATOM 893 C C . TYR A 1 114 ? 4.249 7.906 2.702 1.00 93.06 114 TYR A C 1
ATOM 895 O O . TYR A 1 114 ? 5.086 7.114 2.284 1.00 93.06 114 TYR A O 1
ATOM 903 N N . ALA A 1 115 ? 4.340 9.218 2.464 1.00 92.69 115 ALA A N 1
ATOM 904 C CA . ALA A 1 115 ? 5.469 9.807 1.748 1.00 92.69 115 ALA A CA 1
ATOM 905 C C . ALA A 1 115 ? 6.801 9.480 2.444 1.00 92.69 115 ALA A C 1
ATOM 907 O O . ALA A 1 115 ? 7.740 9.038 1.786 1.00 92.69 115 ALA A O 1
ATOM 908 N N . LEU A 1 116 ? 6.877 9.603 3.775 1.00 91.62 116 LEU A N 1
ATOM 909 C CA . LEU A 1 116 ? 8.076 9.199 4.516 1.00 91.62 116 LEU A CA 1
ATOM 910 C C . LEU A 1 116 ? 8.254 7.676 4.540 1.00 91.62 116 LEU A C 1
ATOM 912 O O . LEU A 1 116 ? 9.361 7.191 4.320 1.00 91.62 116 LEU A O 1
ATOM 916 N N . SER A 1 117 ? 7.178 6.917 4.767 1.00 89.25 117 SER A N 1
ATOM 917 C CA . SER A 1 117 ? 7.252 5.452 4.873 1.00 89.25 117 SER A CA 1
ATOM 918 C C . SER A 1 117 ? 7.718 4.782 3.583 1.00 89.25 117 SER A C 1
ATOM 920 O O . SER A 1 117 ? 8.504 3.843 3.658 1.00 89.25 117 SER A O 1
ATOM 922 N N . HIS A 1 118 ? 7.242 5.250 2.424 1.00 88.50 118 HIS A N 1
ATOM 923 C CA . HIS A 1 118 ? 7.564 4.665 1.120 1.00 88.50 118 HIS A CA 1
ATOM 924 C C . HIS A 1 118 ? 8.956 5.054 0.607 1.00 88.50 118 HIS A C 1
ATOM 926 O O . HIS A 1 118 ? 9.513 4.320 -0.198 1.00 88.50 118 HIS A O 1
ATOM 932 N N . ASN A 1 119 ? 9.535 6.164 1.078 1.00 87.00 119 ASN A N 1
ATOM 933 C CA . ASN A 1 119 ? 10.859 6.611 0.627 1.00 87.00 119 ASN A CA 1
ATOM 934 C C . ASN A 1 119 ? 11.993 6.226 1.587 1.00 87.00 119 ASN A C 1
ATOM 936 O O . ASN A 1 119 ? 13.080 5.877 1.144 1.00 87.00 119 ASN A O 1
ATOM 940 N N . ILE A 1 120 ? 11.761 6.295 2.901 1.00 83.00 120 ILE A N 1
ATOM 941 C CA . ILE A 1 120 ? 12.803 6.051 3.914 1.00 83.00 120 ILE A CA 1
ATOM 942 C C . ILE A 1 120 ? 12.812 4.582 4.364 1.00 83.00 120 ILE A C 1
ATOM 944 O O . ILE A 1 120 ? 13.833 4.072 4.822 1.00 83.00 120 ILE A O 1
ATOM 948 N N . GLY A 1 121 ? 11.679 3.884 4.257 1.00 75.50 121 GLY A N 1
ATOM 949 C CA . GLY A 1 121 ? 11.496 2.580 4.888 1.00 75.50 121 GLY A CA 1
ATOM 950 C C . GLY A 1 121 ? 11.359 2.702 6.408 1.00 75.50 121 GLY A C 1
ATOM 951 O O . GLY A 1 121 ? 10.980 3.758 6.927 1.00 75.50 121 GLY A O 1
ATOM 952 N N . ALA A 1 122 ? 11.606 1.598 7.127 1.00 72.19 122 ALA A N 1
ATOM 953 C CA . ALA A 1 122 ? 11.440 1.502 8.583 1.00 72.19 122 ALA A CA 1
ATOM 954 C C . ALA A 1 122 ? 10.116 2.135 9.059 1.00 72.19 122 ALA A C 1
ATOM 956 O O . ALA A 1 122 ? 10.096 2.946 9.982 1.00 72.19 122 ALA A O 1
ATOM 957 N N . SER A 1 123 ? 9.008 1.799 8.387 1.00 74.69 123 SER A N 1
ATOM 958 C CA . SER A 1 123 ? 7.751 2.567 8.389 1.00 74.69 123 SER A CA 1
ATOM 959 C C . SER A 1 123 ? 7.163 2.830 9.780 1.00 74.69 123 SER A C 1
ATOM 961 O O . SER A 1 123 ? 6.482 3.832 9.989 1.00 74.69 123 SER A O 1
ATOM 963 N N . VAL A 1 124 ? 7.464 1.966 10.756 1.00 68.44 124 VAL A N 1
ATOM 964 C CA . VAL A 1 124 ? 7.104 2.163 12.170 1.00 68.44 124 VAL A CA 1
ATOM 965 C C . VAL A 1 124 ? 7.813 3.385 12.772 1.00 68.44 124 VAL A C 1
ATOM 967 O O . VAL A 1 124 ? 7.181 4.174 13.470 1.00 68.44 124 VAL A O 1
ATOM 970 N N . PHE A 1 125 ? 9.102 3.569 12.478 1.00 71.62 125 PHE A N 1
ATOM 971 C CA . PHE A 1 125 ? 9.932 4.661 12.994 1.00 71.62 125 PHE A CA 1
ATOM 972 C C . PHE A 1 125 ? 9.843 5.938 12.151 1.00 71.62 125 PHE A C 1
ATOM 974 O O . PHE A 1 125 ? 9.982 7.029 12.698 1.00 71.62 125 PHE A O 1
ATOM 981 N N . SER A 1 126 ? 9.585 5.824 10.844 1.00 81.44 126 SER A N 1
ATOM 982 C CA . SER A 1 126 ? 9.423 6.977 9.951 1.00 81.44 126 SER A CA 1
ATOM 983 C C . SER A 1 126 ? 7.982 7.508 9.978 1.00 81.44 126 SER A C 1
ATOM 985 O O . SER A 1 126 ? 7.655 8.417 10.744 1.00 81.44 126 SER A O 1
ATOM 987 N N . GLY A 1 127 ? 7.077 6.932 9.187 1.00 82.19 127 GLY A N 1
ATOM 988 C CA . GLY A 1 127 ? 5.696 7.406 9.086 1.00 82.19 127 GLY A CA 1
ATOM 989 C C . GLY A 1 127 ? 4.841 7.169 10.334 1.00 82.19 127 GLY A C 1
ATOM 990 O O . GLY A 1 127 ? 3.924 7.952 10.602 1.00 82.19 127 GLY A O 1
ATOM 991 N N . GLY A 1 128 ? 5.141 6.135 11.126 1.00 85.31 128 GLY A N 1
ATOM 992 C CA . GLY A 1 128 ? 4.442 5.844 12.382 1.00 85.31 128 GLY A CA 1
ATOM 993 C C . GLY A 1 128 ? 4.566 6.972 13.411 1.00 85.31 128 GLY A C 1
ATOM 994 O O . GLY A 1 128 ? 3.580 7.324 14.062 1.00 85.31 128 GLY A O 1
ATOM 995 N N . MET A 1 129 ? 5.729 7.626 13.484 1.00 90.19 129 MET A N 1
ATOM 996 C CA . MET A 1 129 ? 5.947 8.778 14.366 1.00 90.19 129 MET A CA 1
ATOM 997 C C . MET A 1 129 ? 5.126 10.006 13.961 1.00 90.19 129 MET A C 1
ATOM 999 O O . MET A 1 129 ? 4.690 10.765 14.829 1.00 90.19 129 MET A O 1
ATOM 1003 N N . VAL A 1 130 ? 4.867 10.195 12.664 1.00 94.00 130 VAL A N 1
ATOM 1004 C CA . VAL A 1 130 ? 3.996 11.276 12.176 1.00 94.00 130 VAL A CA 1
ATOM 1005 C C . VAL A 1 130 ? 2.569 11.069 12.673 1.00 94.00 130 VAL A C 1
ATOM 1007 O O . VAL A 1 130 ? 2.016 11.974 13.298 1.00 94.00 130 VAL A O 1
ATOM 1010 N N . ARG A 1 131 ? 2.009 9.862 12.495 1.00 94.94 131 ARG A N 1
ATOM 1011 C CA . ARG A 1 131 ? 0.687 9.509 13.040 1.00 94.94 131 ARG A CA 1
ATOM 1012 C C . ARG A 1 131 ? 0.644 9.663 14.548 1.00 94.94 131 ARG A C 1
ATOM 1014 O O . ARG A 1 131 ? -0.328 10.205 15.066 1.00 94.94 131 ARG A O 1
ATOM 1021 N N . TYR A 1 132 ? 1.701 9.234 15.239 1.00 95.00 132 TYR A N 1
ATOM 1022 C CA . TYR A 1 132 ? 1.797 9.395 16.681 1.00 95.00 132 TYR A CA 1
ATOM 1023 C C . TYR A 1 132 ? 1.666 10.858 17.088 1.00 95.00 132 TYR A C 1
ATOM 1025 O O . TYR A 1 132 ? 0.757 11.208 17.832 1.00 95.00 132 TYR A O 1
ATOM 1033 N N . ARG A 1 133 ? 2.507 11.742 16.546 1.00 95.75 133 ARG A N 1
ATOM 1034 C CA . ARG A 1 133 ? 2.477 13.168 16.895 1.00 95.75 133 ARG A CA 1
ATOM 1035 C C . ARG A 1 133 ? 1.164 13.839 16.498 1.00 95.75 133 ARG A C 1
ATOM 1037 O O . ARG A 1 133 ? 0.612 14.597 17.292 1.00 95.75 133 ARG A O 1
ATOM 1044 N N . ALA A 1 134 ? 0.671 13.563 15.294 1.00 96.62 134 ALA A N 1
ATOM 1045 C CA . ALA A 1 134 ? -0.543 14.170 14.770 1.00 96.62 134 ALA A CA 1
ATOM 1046 C C . ALA A 1 134 ? -1.775 13.766 15.596 1.00 96.62 134 ALA A C 1
ATOM 1048 O O . ALA A 1 134 ? -2.473 14.611 16.158 1.00 96.62 134 ALA A O 1
ATOM 1049 N N . TYR A 1 135 ? -2.019 12.467 15.750 1.00 97.62 135 TYR A N 1
ATOM 1050 C CA . TYR A 1 135 ? -3.211 11.998 16.448 1.00 97.62 135 TYR A CA 1
ATOM 1051 C C . TYR A 1 135 ? -3.133 12.174 17.963 1.00 97.62 135 TYR A C 1
ATOM 1053 O O . TYR A 1 135 ? -4.158 12.460 18.583 1.00 97.62 135 TYR A O 1
ATOM 1061 N N . HIS A 1 136 ? -1.939 12.127 18.559 1.00 97.19 136 HIS A N 1
ATOM 1062 C CA . HIS A 1 136 ? -1.766 12.495 19.963 1.00 97.19 136 HIS A CA 1
ATOM 1063 C C . HIS A 1 136 ? -2.133 13.966 20.207 1.00 97.19 136 HIS A C 1
ATOM 1065 O O . HIS A 1 136 ? -2.837 14.278 21.163 1.00 97.19 136 HIS A O 1
ATOM 1071 N N . ALA A 1 137 ? -1.759 14.880 19.301 1.00 96.69 137 ALA A N 1
ATOM 1072 C CA . ALA A 1 137 ? -2.186 16.283 19.368 1.00 96.69 137 ALA A CA 1
ATOM 1073 C C . ALA A 1 137 ? -3.709 16.471 19.195 1.00 96.69 137 ALA A C 1
ATOM 1075 O O . ALA A 1 137 ? -4.243 17.528 19.527 1.00 96.69 137 ALA A O 1
ATOM 1076 N N . LYS A 1 138 ? -4.419 15.451 18.697 1.00 97.12 138 LYS A N 1
ATOM 1077 C CA . LYS A 1 138 ? -5.888 15.387 18.627 1.00 97.12 138 LYS A CA 1
ATOM 1078 C C . LYS A 1 138 ? -6.522 14.592 19.775 1.00 97.12 138 LYS A C 1
ATOM 1080 O O . LYS A 1 138 ? -7.726 14.356 19.745 1.00 97.12 138 LYS A O 1
ATOM 1085 N N . GLY A 1 139 ? -5.745 14.226 20.795 1.00 96.06 139 GLY A N 1
ATOM 1086 C CA . GLY A 1 139 ? -6.238 13.594 22.019 1.00 96.06 139 GLY A CA 1
ATOM 1087 C C . GLY A 1 139 ? -6.346 12.070 21.970 1.00 96.06 139 GLY A C 1
ATOM 1088 O O . GLY A 1 139 ? -6.975 11.494 22.858 1.00 96.06 139 GLY A O 1
ATOM 1089 N N . LEU A 1 140 ? -5.760 11.406 20.966 1.00 97.81 140 LEU A N 1
ATOM 1090 C CA . LEU A 1 140 ? -5.636 9.948 20.976 1.00 97.81 140 LEU A CA 1
ATOM 1091 C C . LEU A 1 140 ? -4.491 9.525 21.903 1.00 97.81 140 LEU A C 1
ATOM 1093 O O . LEU A 1 140 ? -3.394 10.082 21.870 1.00 97.81 140 LEU A O 1
ATOM 1097 N N . SER A 1 141 ? -4.742 8.500 22.708 1.00 97.12 141 SER A N 1
ATOM 1098 C CA . SER A 1 141 ? -3.724 7.859 23.537 1.00 97.12 141 SER A CA 1
ATOM 1099 C C . SER A 1 141 ? -2.773 6.990 22.705 1.00 97.12 141 SER A C 1
ATOM 1101 O O . SER A 1 141 ? -3.105 6.543 21.606 1.00 97.12 141 SER A O 1
ATOM 1103 N N . ALA A 1 142 ? -1.586 6.694 23.244 1.00 94.56 142 ALA A N 1
ATOM 1104 C CA . ALA A 1 142 ? -0.607 5.841 22.566 1.00 94.56 142 ALA A CA 1
ATOM 1105 C C . ALA A 1 142 ? -1.161 4.452 22.161 1.00 94.56 142 ALA A C 1
ATOM 1107 O O . ALA A 1 142 ? -0.922 4.047 21.021 1.00 94.56 142 ALA A O 1
ATOM 1108 N N . PRO A 1 143 ? -1.946 3.739 23.001 1.00 94.25 143 PRO A N 1
ATOM 1109 C CA . PRO A 1 143 ? -2.568 2.477 22.594 1.00 94.25 143 PRO A CA 1
ATOM 1110 C C . PRO A 1 143 ? -3.573 2.631 21.447 1.00 94.25 143 PRO A C 1
ATOM 1112 O O . PRO A 1 143 ? -3.597 1.802 20.542 1.00 94.25 143 PRO A O 1
ATOM 1115 N N . GLU A 1 144 ? -4.378 3.697 21.437 1.00 95.56 144 GLU A N 1
ATOM 1116 C CA . GLU A 1 144 ? -5.327 3.952 20.342 1.00 95.56 144 GLU A CA 1
ATOM 1117 C C . GLU A 1 144 ? -4.598 4.211 19.024 1.00 95.56 144 GLU A C 1
ATOM 1119 O O . GLU A 1 144 ? -5.004 3.708 17.980 1.00 95.56 144 GLU A O 1
ATOM 1124 N N . ILE A 1 145 ? -3.483 4.943 19.069 1.00 95.69 145 ILE A N 1
ATOM 1125 C CA . ILE A 1 145 ? -2.638 5.180 17.895 1.00 95.69 145 ILE A CA 1
ATOM 1126 C C . ILE A 1 145 ? -2.009 3.868 17.412 1.00 95.69 145 ILE A C 1
ATOM 1128 O O . ILE A 1 145 ? -1.953 3.627 16.208 1.00 95.69 145 ILE A O 1
ATOM 1132 N N . ALA A 1 146 ? -1.568 2.998 18.323 1.00 91.50 146 ALA A N 1
ATOM 1133 C CA . ALA A 1 146 ? -1.042 1.685 17.957 1.00 91.50 146 ALA A CA 1
ATOM 1134 C C . ALA A 1 146 ? -2.103 0.831 17.242 1.00 91.50 146 ALA A C 1
ATOM 1136 O O . ALA A 1 146 ? -1.812 0.244 16.201 1.00 91.50 146 ALA A O 1
ATOM 1137 N N . VAL A 1 147 ? -3.347 0.823 17.740 1.00 91.88 147 VAL A N 1
ATOM 1138 C CA . VAL A 1 147 ? -4.478 0.158 17.070 1.00 91.88 147 VAL A CA 1
ATOM 1139 C C . VAL A 1 147 ? -4.772 0.797 15.713 1.00 91.88 147 VAL A C 1
ATOM 1141 O O . VAL A 1 147 ? -5.021 0.076 14.751 1.00 91.88 147 VAL A O 1
ATOM 1144 N N . LEU A 1 148 ? -4.700 2.127 15.604 1.00 94.38 148 LEU A N 1
ATOM 1145 C CA . LEU A 1 148 ? -4.877 2.831 14.335 1.00 94.38 148 LEU A CA 1
ATOM 1146 C C . LEU A 1 148 ? -3.853 2.361 13.300 1.00 94.38 148 LEU A C 1
ATOM 1148 O O . LEU A 1 148 ? -4.230 1.951 12.205 1.00 94.38 148 LEU A O 1
ATOM 1152 N N . VAL A 1 149 ? -2.568 2.359 13.662 1.00 92.50 149 VAL A N 1
ATOM 1153 C CA . VAL A 1 149 ? -1.487 1.895 12.782 1.00 92.50 149 VAL A CA 1
ATOM 1154 C C . VAL A 1 149 ? -1.675 0.422 12.420 1.00 92.50 149 VAL A C 1
ATOM 1156 O O . VAL A 1 149 ? -1.568 0.070 11.247 1.00 92.50 149 VAL A O 1
ATOM 1159 N N . ALA A 1 150 ? -2.010 -0.429 13.394 1.00 90.50 150 ALA A N 1
ATOM 1160 C CA . ALA A 1 150 ? -2.249 -1.850 13.162 1.00 90.50 150 ALA A CA 1
ATOM 1161 C C . ALA A 1 150 ? -3.421 -2.094 12.199 1.00 90.50 150 ALA A C 1
ATOM 1163 O O . ALA A 1 150 ? -3.306 -2.924 11.301 1.00 90.50 150 ALA A O 1
ATOM 1164 N N . LEU A 1 151 ? -4.524 -1.350 12.332 1.00 92.44 151 LEU A N 1
ATOM 1165 C CA . LEU A 1 151 ? -5.670 -1.448 11.428 1.00 92.44 151 LEU A CA 1
ATOM 1166 C C . LEU A 1 151 ? -5.343 -0.967 10.016 1.00 92.44 151 LEU A C 1
ATOM 1168 O O . LEU A 1 151 ? -5.802 -1.589 9.059 1.00 92.44 151 LEU A O 1
ATOM 1172 N N . CYS A 1 152 ? -4.546 0.091 9.858 1.00 94.00 152 CYS A N 1
ATOM 1173 C CA . CYS A 1 152 ? -4.099 0.532 8.536 1.00 94.00 152 CYS A CA 1
ATOM 1174 C C . CYS A 1 152 ? -3.221 -0.538 7.868 1.00 94.00 152 CYS A C 1
ATOM 1176 O O . CYS A 1 152 ? -3.492 -0.921 6.730 1.00 94.00 152 CYS A O 1
ATOM 1178 N N . SER A 1 153 ? -2.243 -1.095 8.593 1.00 91.81 153 SER A N 1
ATOM 1179 C CA . SER A 1 153 ? -1.397 -2.191 8.097 1.00 91.81 153 SER A CA 1
ATOM 1180 C C . SER A 1 153 ? -2.205 -3.446 7.769 1.00 91.81 153 SER A C 1
ATOM 1182 O O . SER A 1 153 ? -1.984 -4.079 6.740 1.00 91.81 153 SER A O 1
ATOM 1184 N N . PHE A 1 154 ? -3.176 -3.796 8.615 1.00 92.88 154 PHE A N 1
ATOM 1185 C CA . PHE A 1 154 ? -4.066 -4.922 8.360 1.00 92.88 154 PHE A CA 1
ATOM 1186 C C . PHE A 1 154 ? -4.952 -4.676 7.135 1.00 92.88 154 PHE A C 1
ATOM 1188 O O . PHE A 1 154 ? -5.148 -5.588 6.345 1.00 92.88 154 PHE A O 1
ATOM 1195 N N . THR A 1 155 ? -5.461 -3.455 6.942 1.00 95.25 155 THR A N 1
ATOM 1196 C CA . THR A 1 155 ? -6.277 -3.097 5.770 1.00 95.25 155 THR A CA 1
ATOM 1197 C C . THR A 1 155 ? -5.485 -3.272 4.475 1.00 95.25 155 THR A C 1
ATOM 1199 O O . THR A 1 155 ? -5.985 -3.900 3.545 1.00 95.25 155 THR A O 1
ATOM 1202 N N . PHE A 1 156 ? -4.230 -2.814 4.448 1.00 94.94 156 PHE A N 1
ATOM 1203 C CA . PHE A 1 156 ? -3.308 -3.050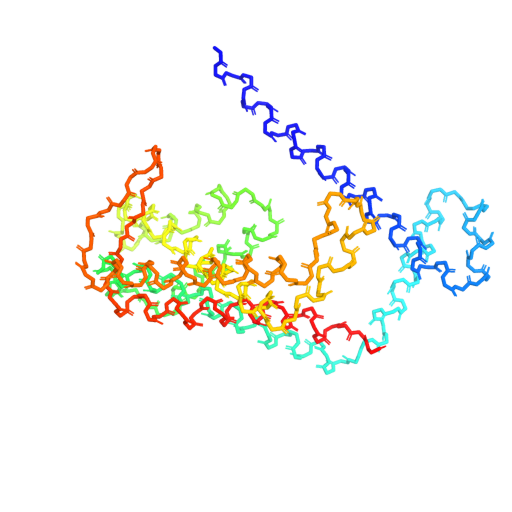 3.334 1.00 94.94 156 PHE A CA 1
ATOM 1204 C C . PHE A 1 156 ? -3.066 -4.548 3.083 1.00 94.94 156 PHE A C 1
ATOM 1206 O O . PHE A 1 156 ? -3.229 -5.034 1.962 1.00 94.94 156 PHE A O 1
ATOM 1213 N N . ALA A 1 157 ? -2.718 -5.303 4.132 1.00 95.25 157 ALA A N 1
ATOM 1214 C CA . ALA A 1 157 ? -2.459 -6.738 4.027 1.00 95.25 157 ALA A CA 1
ATOM 1215 C C . ALA A 1 157 ? -3.698 -7.504 3.541 1.00 95.25 157 ALA A C 1
ATOM 1217 O O . ALA A 1 157 ? -3.601 -8.364 2.670 1.00 95.25 157 ALA A O 1
ATOM 1218 N N . PHE A 1 158 ? -4.873 -7.149 4.059 1.00 95.81 158 PHE A N 1
ATOM 1219 C CA . PHE A 1 158 ? -6.155 -7.695 3.639 1.00 95.81 158 PHE A CA 1
ATOM 1220 C C . PHE A 1 158 ? -6.423 -7.431 2.153 1.00 95.81 158 PHE A C 1
ATOM 1222 O O . PHE A 1 158 ? -6.749 -8.367 1.427 1.00 95.81 158 PHE A O 1
ATOM 1229 N N . GLY A 1 159 ? -6.241 -6.191 1.683 1.00 97.44 159 GLY A N 1
ATOM 1230 C CA . GLY A 1 159 ? -6.381 -5.850 0.264 1.00 97.44 159 GLY A CA 1
ATOM 1231 C C . GLY A 1 159 ? -5.397 -6.602 -0.625 1.00 97.44 159 GLY A C 1
ATOM 1232 O O . GLY A 1 159 ? -5.780 -7.094 -1.683 1.00 97.44 159 GLY A O 1
ATOM 1233 N N . THR A 1 160 ? -4.156 -6.757 -0.162 1.00 97.69 160 THR A N 1
ATOM 1234 C CA . THR A 1 160 ? -3.112 -7.502 -0.877 1.00 97.69 160 THR A CA 1
ATOM 1235 C C . THR A 1 160 ? -3.499 -8.969 -1.025 1.00 97.69 160 THR A C 1
ATOM 1237 O O . THR A 1 160 ? -3.453 -9.503 -2.128 1.00 97.69 160 THR A O 1
ATOM 1240 N N . ILE A 1 161 ? -3.931 -9.616 0.061 1.00 98.00 161 ILE A N 1
ATOM 1241 C CA . ILE A 1 161 ? -4.393 -11.012 0.050 1.00 98.00 161 ILE A CA 1
ATOM 1242 C C . ILE A 1 161 ? -5.612 -11.168 -0.863 1.00 98.00 161 ILE A C 1
ATOM 1244 O O . ILE A 1 161 ? -5.658 -12.102 -1.662 1.00 98.00 161 ILE A O 1
ATOM 1248 N N . LEU A 1 162 ? -6.572 -10.243 -0.775 1.00 98.38 162 LEU A N 1
ATOM 1249 C CA . LEU A 1 162 ? -7.779 -10.245 -1.595 1.00 98.38 162 LEU A CA 1
ATOM 1250 C C . LEU A 1 162 ? -7.440 -10.152 -3.087 1.00 98.38 162 LEU A C 1
ATOM 1252 O O . LEU A 1 162 ? -7.846 -11.018 -3.859 1.00 98.38 162 LEU A O 1
ATOM 1256 N N . LEU A 1 163 ? -6.682 -9.132 -3.496 1.00 98.06 163 LEU A N 1
ATOM 1257 C CA . LEU A 1 163 ? -6.328 -8.929 -4.900 1.00 98.06 163 LEU A CA 1
ATOM 1258 C C . LEU A 1 163 ? -5.407 -10.027 -5.425 1.00 98.06 163 LEU A C 1
ATOM 1260 O O . LEU A 1 163 ? -5.638 -10.518 -6.524 1.00 98.06 163 LEU A O 1
ATOM 1264 N N . MET A 1 164 ? -4.420 -10.469 -4.641 1.00 97.62 164 MET A N 1
ATOM 1265 C CA . MET A 1 164 ? -3.573 -11.605 -5.008 1.00 97.62 164 MET A CA 1
ATOM 1266 C C . MET A 1 164 ? -4.418 -12.864 -5.220 1.00 97.62 164 MET A C 1
ATOM 1268 O O . MET A 1 164 ? -4.238 -13.568 -6.208 1.00 97.62 164 MET A O 1
ATOM 1272 N N . GLY A 1 165 ? -5.388 -13.123 -4.338 1.00 98.00 165 GLY A N 1
ATOM 1273 C CA . GLY A 1 165 ? -6.331 -14.227 -4.490 1.00 98.00 165 GLY A CA 1
ATOM 1274 C C . GLY A 1 165 ? -7.102 -14.159 -5.808 1.00 98.00 165 GLY A C 1
ATOM 1275 O O . GLY A 1 165 ? -7.144 -15.143 -6.544 1.00 98.00 165 GLY A O 1
ATOM 1276 N N . LEU A 1 166 ? -7.655 -12.988 -6.136 1.00 98.12 166 LEU A N 1
ATOM 1277 C CA . LEU A 1 166 ? -8.396 -12.766 -7.380 1.00 98.12 166 LEU A CA 1
ATOM 1278 C C . LEU A 1 166 ? -7.507 -12.926 -8.621 1.00 98.12 166 LEU A C 1
ATOM 1280 O O . LEU A 1 166 ? -7.895 -13.623 -9.559 1.00 98.12 166 LEU A O 1
ATOM 1284 N N . VAL A 1 167 ? -6.308 -12.340 -8.609 1.00 97.31 167 VAL A N 1
ATOM 1285 C CA . VAL A 1 167 ? -5.340 -12.430 -9.712 1.00 97.31 167 VAL A CA 1
ATOM 1286 C C . VAL A 1 167 ? -4.892 -13.873 -9.926 1.00 97.31 167 VAL A C 1
ATOM 1288 O O . VAL A 1 167 ? -4.884 -14.331 -11.058 1.00 97.31 167 VAL A O 1
ATOM 1291 N N . LEU A 1 168 ? -4.587 -14.634 -8.873 1.00 97.25 168 LEU A N 1
ATOM 1292 C CA . LEU A 1 168 ? -4.164 -16.031 -9.024 1.00 97.25 168 LEU A CA 1
ATOM 1293 C C . LEU A 1 168 ? -5.293 -16.964 -9.479 1.00 97.25 168 LEU A C 1
ATOM 1295 O O . LEU A 1 168 ? -5.027 -17.992 -10.103 1.00 97.25 168 LEU A O 1
ATOM 1299 N N . ILE A 1 169 ? -6.551 -16.631 -9.180 1.00 98.12 169 ILE A N 1
ATOM 1300 C CA . ILE A 1 169 ? -7.710 -17.369 -9.696 1.00 98.12 169 ILE A CA 1
ATOM 1301 C C . ILE A 1 169 ? -7.920 -17.063 -11.186 1.00 98.12 169 ILE A C 1
ATOM 1303 O O . ILE A 1 169 ? -8.092 -17.997 -11.976 1.00 98.12 169 ILE A O 1
ATOM 1307 N N . GLY A 1 170 ? -7.915 -15.778 -11.557 1.00 97.94 170 GLY A N 1
ATOM 1308 C CA . GLY A 1 170 ? -8.220 -15.309 -12.912 1.00 97.94 170 GLY A CA 1
ATOM 1309 C C . GLY A 1 170 ? -7.070 -15.476 -13.904 1.00 97.94 170 GLY A C 1
ATOM 1310 O O . GLY A 1 170 ? -7.273 -16.011 -14.988 1.00 97.94 170 GLY A O 1
ATOM 1311 N N . GLU A 1 171 ? -5.862 -15.091 -13.497 1.00 96.44 171 GLU A N 1
ATOM 1312 C CA . GLU A 1 171 ? -4.652 -14.988 -14.323 1.00 96.44 171 GLU A CA 1
ATOM 1313 C C . GLU A 1 171 ? -3.473 -15.779 -13.707 1.00 96.44 171 GLU A C 1
ATOM 1315 O O . GLU A 1 171 ? -2.400 -15.223 -13.449 1.00 96.44 171 GLU A O 1
ATOM 1320 N N . PRO A 1 172 ? -3.620 -17.095 -13.444 1.00 94.75 172 PRO A N 1
ATOM 1321 C CA . PRO A 1 172 ? -2.586 -17.899 -12.779 1.00 94.75 172 PRO A CA 1
ATOM 1322 C C . PRO A 1 172 ? -1.247 -17.919 -13.529 1.00 94.75 172 PRO A C 1
ATOM 1324 O O . PRO A 1 172 ? -0.193 -18.107 -12.919 1.00 94.75 172 PRO A O 1
ATOM 1327 N N . GLN A 1 173 ? -1.268 -17.690 -14.845 1.00 93.44 173 GLN A N 1
ATOM 1328 C CA . GLN A 1 173 ? -0.075 -17.660 -15.682 1.00 93.44 173 GLN A CA 1
ATOM 1329 C C . GLN A 1 173 ? 0.894 -16.521 -15.333 1.00 93.44 173 GLN A C 1
ATOM 1331 O O . GLN A 1 173 ? 2.048 -16.576 -15.760 1.00 93.44 173 GLN A O 1
ATOM 1336 N N . ILE A 1 174 ? 0.471 -15.533 -14.530 1.00 91.19 174 ILE A N 1
ATOM 1337 C CA . ILE A 1 174 ? 1.334 -14.446 -14.042 1.00 91.19 174 ILE A CA 1
ATOM 1338 C C . ILE A 1 174 ? 2.553 -14.963 -13.259 1.00 91.19 174 ILE A C 1
ATOM 1340 O O . ILE A 1 174 ? 3.574 -14.284 -13.192 1.00 91.19 174 ILE A O 1
ATOM 1344 N N . LEU A 1 175 ? 2.479 -16.182 -12.707 1.00 90.94 175 LEU A N 1
ATOM 1345 C CA . LEU A 1 175 ? 3.578 -16.805 -11.967 1.00 90.94 175 LEU A CA 1
ATOM 1346 C C . LEU A 1 175 ? 4.575 -17.565 -12.852 1.00 90.94 175 LEU A C 1
ATOM 1348 O O . LEU A 1 175 ? 5.691 -17.821 -12.407 1.00 90.94 175 LEU A O 1
ATOM 1352 N N . ARG A 1 176 ? 4.235 -17.898 -14.106 1.00 89.00 176 ARG A N 1
ATOM 1353 C CA . ARG A 1 176 ? 5.118 -18.683 -14.996 1.00 89.00 176 ARG A CA 1
ATOM 1354 C C . ARG A 1 176 ? 6.521 -18.078 -15.165 1.00 89.00 176 ARG A C 1
ATOM 1356 O O . ARG A 1 176 ? 7.479 -18.850 -15.178 1.00 89.00 176 ARG A O 1
ATOM 1363 N N . PRO A 1 177 ? 6.704 -16.741 -15.254 1.00 86.38 177 PRO A N 1
ATOM 1364 C CA . PRO A 1 177 ? 8.040 -16.153 -15.339 1.00 86.38 177 PRO A CA 1
ATOM 1365 C C . PRO A 1 177 ? 8.927 -16.424 -14.116 1.00 86.38 177 PRO A C 1
ATOM 1367 O O . PRO A 1 177 ? 10.146 -16.441 -14.267 1.00 86.38 177 PRO A O 1
ATOM 1370 N N . LEU A 1 178 ? 8.353 -16.671 -12.929 1.00 84.00 178 LEU A N 1
ATOM 1371 C CA . LEU A 1 178 ? 9.120 -16.940 -11.704 1.00 84.00 178 LEU A CA 1
ATOM 1372 C C . LEU A 1 178 ? 9.882 -18.265 -11.764 1.00 84.00 178 LEU A C 1
ATOM 1374 O O . LEU A 1 178 ? 10.919 -18.392 -11.119 1.00 84.00 178 LEU A O 1
ATOM 1378 N N . HIS A 1 179 ? 9.432 -19.215 -12.587 1.00 83.75 179 HIS A N 1
ATOM 1379 C CA . HIS A 1 179 ? 10.151 -20.466 -12.827 1.00 83.75 179 HIS A CA 1
ATOM 1380 C C . HIS A 1 179 ? 11.582 -20.225 -13.336 1.00 83.75 179 HIS A C 1
ATOM 1382 O O . HIS A 1 179 ? 12.488 -20.980 -13.007 1.00 83.75 179 HIS A O 1
ATOM 1388 N N . ARG A 1 180 ? 11.814 -19.121 -14.064 1.00 79.38 180 ARG A N 1
ATOM 1389 C CA . ARG A 1 180 ? 13.153 -18.740 -14.545 1.00 79.38 180 ARG A CA 1
ATOM 1390 C C . ARG A 1 180 ? 14.120 -18.377 -13.415 1.00 79.38 180 ARG A C 1
ATOM 1392 O O . ARG A 1 180 ? 15.323 -18.403 -13.635 1.00 79.38 180 ARG A O 1
ATOM 1399 N N . LEU A 1 181 ? 13.608 -17.998 -12.240 1.00 75.94 181 LEU A N 1
ATOM 1400 C CA . LEU A 1 181 ? 14.426 -17.645 -11.075 1.00 75.94 181 LEU A CA 1
ATOM 1401 C C . LEU A 1 181 ? 14.838 -18.887 -10.277 1.00 75.94 181 LEU A C 1
ATOM 1403 O O . LEU A 1 181 ? 15.920 -18.916 -9.701 1.00 75.94 181 LEU A O 1
ATOM 1407 N N . SER A 1 182 ? 13.966 -19.896 -10.208 1.00 79.62 182 SER A N 1
ATOM 1408 C CA . SER A 1 182 ? 14.243 -21.187 -9.579 1.00 79.62 182 SER A CA 1
ATOM 1409 C C . SER A 1 182 ? 13.142 -22.189 -9.921 1.00 79.62 182 SER A C 1
ATOM 1411 O O . SER A 1 182 ? 11.957 -21.840 -9.924 1.00 79.62 182 SER A O 1
ATOM 1413 N N . ASP A 1 183 ? 13.513 -23.461 -10.070 1.00 82.19 183 ASP A N 1
ATOM 1414 C CA . ASP A 1 183 ? 12.564 -24.574 -10.179 1.00 82.19 183 ASP A CA 1
ATOM 1415 C C . ASP A 1 183 ? 11.588 -24.629 -8.995 1.00 82.19 183 ASP A C 1
ATOM 1417 O O . ASP A 1 183 ? 10.431 -25.012 -9.163 1.00 82.19 183 ASP A O 1
ATOM 1421 N N . TRP A 1 184 ? 12.008 -24.151 -7.816 1.00 82.00 184 TRP A N 1
ATOM 1422 C CA . TRP A 1 184 ? 11.155 -24.048 -6.628 1.00 82.00 184 TRP A CA 1
ATOM 1423 C C . TRP A 1 184 ? 9.917 -23.162 -6.847 1.00 82.00 184 TRP A C 1
ATOM 1425 O O . TRP A 1 184 ? 8.867 -23.392 -6.248 1.00 82.00 184 TRP A O 1
ATOM 1435 N N . PHE A 1 185 ? 10.019 -22.158 -7.721 1.00 80.88 185 PHE A N 1
ATOM 1436 C CA . PHE A 1 185 ? 8.920 -21.253 -8.060 1.00 80.88 185 PHE A CA 1
ATOM 1437 C C . PHE A 1 185 ? 8.124 -21.702 -9.295 1.00 80.88 185 PHE A C 1
ATOM 1439 O O . PHE A 1 185 ? 7.213 -20.994 -9.721 1.00 80.88 185 PHE A O 1
ATOM 1446 N N . GLY A 1 186 ? 8.420 -22.880 -9.857 1.00 82.00 186 GLY A N 1
ATOM 1447 C CA . GLY A 1 186 ? 7.701 -23.497 -10.978 1.00 82.00 186 GLY A CA 1
ATOM 1448 C C . GLY A 1 186 ? 6.329 -24.059 -10.599 1.00 82.00 186 GLY A C 1
ATOM 1449 O O . GLY A 1 186 ? 6.024 -25.217 -10.878 1.00 82.00 186 GLY A O 1
ATOM 1450 N N . ILE A 1 187 ? 5.495 -23.267 -9.925 1.00 85.56 187 ILE A N 1
ATOM 1451 C CA . ILE A 1 187 ? 4.157 -23.691 -9.503 1.00 85.56 187 ILE A CA 1
ATOM 1452 C C . ILE A 1 187 ? 3.216 -23.685 -10.714 1.00 85.56 187 ILE A C 1
ATOM 1454 O O . ILE A 1 187 ? 3.081 -22.673 -11.397 1.00 85.56 187 ILE A O 1
ATOM 1458 N N . GLY A 1 188 ? 2.553 -24.812 -10.982 1.00 90.06 188 GLY A N 1
ATOM 1459 C CA . GLY A 1 188 ? 1.602 -24.921 -12.090 1.00 90.06 188 GLY A CA 1
ATOM 1460 C C . GLY A 1 188 ? 0.328 -24.094 -11.877 1.00 90.06 188 GLY A C 1
ATOM 1461 O O . GLY A 1 188 ? -0.055 -23.777 -10.748 1.00 90.06 188 GLY A O 1
ATOM 1462 N N . ASP A 1 189 ? -0.381 -23.797 -12.970 1.00 94.06 189 ASP A N 1
ATOM 1463 C CA . ASP A 1 189 ? -1.581 -22.947 -12.951 1.00 94.06 189 ASP A CA 1
ATOM 1464 C C . ASP A 1 189 ? -2.666 -23.461 -11.982 1.00 94.06 189 ASP A C 1
ATOM 1466 O O . ASP A 1 189 ? -3.359 -22.684 -11.325 1.00 94.06 189 ASP A O 1
ATOM 1470 N N . LYS A 1 190 ? -2.808 -24.789 -11.851 1.00 95.00 190 LYS A N 1
ATOM 1471 C CA . LYS A 1 190 ? -3.768 -25.408 -10.923 1.00 95.00 190 LYS A CA 1
ATOM 1472 C C . LYS A 1 190 ? -3.418 -25.097 -9.467 1.00 95.00 190 LYS A C 1
ATOM 1474 O O . LYS A 1 190 ? -4.306 -24.789 -8.674 1.00 95.00 190 LYS A O 1
ATOM 1479 N N . GLN A 1 191 ? -2.140 -25.188 -9.115 1.00 94.31 191 GLN A N 1
ATOM 1480 C CA . GLN A 1 191 ? -1.640 -24.881 -7.781 1.00 94.31 191 GLN A CA 1
ATOM 1481 C C . GLN A 1 191 ? -1.770 -23.384 -7.486 1.00 94.31 191 GLN A C 1
ATOM 1483 O O . GLN A 1 191 ? -2.232 -23.029 -6.406 1.00 94.31 191 GLN A O 1
ATOM 1488 N N . ALA A 1 192 ? -1.454 -22.522 -8.458 1.00 95.44 192 ALA A N 1
ATOM 1489 C CA . ALA A 1 192 ? -1.651 -21.078 -8.347 1.00 95.44 192 ALA A CA 1
ATOM 1490 C C . ALA A 1 192 ? -3.116 -20.734 -8.027 1.00 95.44 192 ALA A C 1
ATOM 1492 O O . ALA A 1 192 ? -3.387 -20.031 -7.053 1.00 95.44 192 ALA A O 1
ATOM 1493 N N . ARG A 1 193 ? -4.074 -21.324 -8.756 1.00 97.38 193 ARG A N 1
ATOM 1494 C CA . ARG A 1 193 ? -5.508 -21.156 -8.468 1.00 97.38 193 ARG A CA 1
ATOM 1495 C C . ARG A 1 193 ? -5.899 -21.671 -7.088 1.00 97.38 193 ARG A C 1
ATOM 1497 O O . ARG A 1 193 ? -6.692 -21.025 -6.413 1.00 97.38 193 ARG A O 1
ATOM 1504 N N . LEU A 1 194 ? -5.359 -22.811 -6.650 1.00 97.38 194 LEU A N 1
ATOM 1505 C CA . LEU A 1 194 ? -5.644 -23.358 -5.319 1.00 97.38 194 LEU A CA 1
ATOM 1506 C C . LEU A 1 194 ? -5.164 -22.415 -4.208 1.00 97.38 194 LEU A C 1
ATOM 1508 O O . LEU A 1 194 ? -5.900 -22.179 -3.252 1.00 97.38 194 LEU A O 1
ATOM 1512 N N . ILE A 1 195 ? -3.968 -21.838 -4.365 1.00 96.62 195 ILE A N 1
ATOM 1513 C CA . ILE A 1 195 ? -3.462 -20.784 -3.478 1.00 96.62 195 ILE A CA 1
ATOM 1514 C C . ILE A 1 195 ? -4.421 -19.593 -3.512 1.00 96.62 195 ILE A C 1
ATOM 1516 O O . ILE A 1 195 ? -4.853 -19.137 -2.457 1.00 96.62 195 ILE A O 1
ATOM 1520 N N . GLY A 1 196 ? -4.823 -19.145 -4.705 1.00 97.81 196 GLY A N 1
ATOM 1521 C CA . GLY A 1 196 ? -5.776 -18.052 -4.874 1.00 97.81 196 GLY A CA 1
ATOM 1522 C C . GLY A 1 196 ? -7.099 -18.286 -4.136 1.00 97.81 196 GLY A C 1
ATOM 1523 O O . GLY A 1 196 ? -7.523 -17.440 -3.349 1.00 97.81 196 GLY A O 1
ATOM 1524 N N . PHE A 1 197 ? -7.712 -19.464 -4.285 1.00 98.50 197 PHE A N 1
ATOM 1525 C CA . PHE A 1 197 ? -8.914 -19.843 -3.533 1.00 98.50 197 PHE A CA 1
ATOM 1526 C C . PHE A 1 197 ? -8.674 -19.883 -2.022 1.00 98.50 197 PHE A C 1
ATOM 1528 O O . PHE A 1 197 ? -9.546 -19.459 -1.267 1.00 98.50 197 PHE A O 1
ATOM 1535 N N . GLY A 1 198 ? -7.502 -20.339 -1.569 1.00 98.38 198 GLY A N 1
ATOM 1536 C CA . GLY A 1 198 ? -7.115 -20.296 -0.158 1.00 98.38 198 GLY A CA 1
ATOM 1537 C C . GLY A 1 198 ? -7.040 -18.868 0.398 1.00 98.38 198 GLY A C 1
ATOM 1538 O O . GLY A 1 198 ? -7.550 -18.604 1.488 1.00 98.38 198 GLY A O 1
ATOM 1539 N N . LEU A 1 199 ? -6.476 -17.930 -0.368 1.00 98.25 199 LEU A N 1
ATOM 1540 C CA . LEU A 1 199 ? -6.407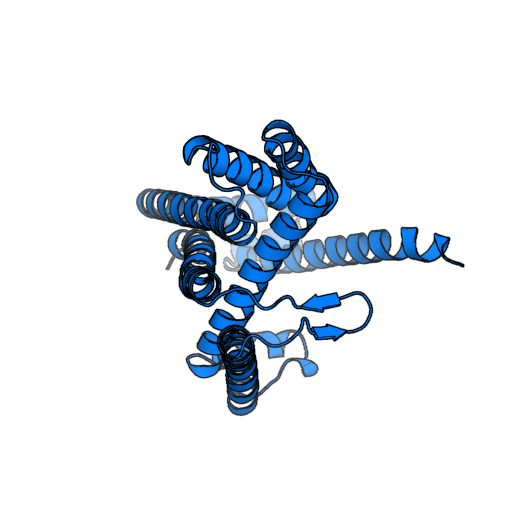 -16.510 -0.003 1.00 98.25 199 LEU A CA 1
ATOM 1541 C C . LEU A 1 199 ? -7.805 -15.874 0.066 1.00 98.25 199 LEU A C 1
ATOM 1543 O O . LEU A 1 199 ? -8.126 -15.185 1.034 1.00 98.25 199 LEU A O 1
ATOM 1547 N N . ILE A 1 200 ? -8.676 -16.164 -0.907 1.00 98.44 200 ILE A N 1
ATOM 1548 C CA . ILE A 1 200 ? -10.071 -15.700 -0.876 1.00 98.44 200 ILE A CA 1
ATOM 1549 C C . ILE A 1 200 ? -10.835 -16.313 0.301 1.00 98.44 200 ILE A C 1
ATOM 1551 O O . ILE A 1 200 ? -11.557 -15.600 1.000 1.00 98.44 200 ILE A O 1
ATOM 1555 N N . ALA A 1 201 ? -10.647 -17.606 0.572 1.00 98.06 201 ALA A N 1
ATOM 1556 C CA . ALA A 1 201 ? -11.256 -18.269 1.719 1.00 98.06 201 ALA A CA 1
ATOM 1557 C C . ALA A 1 201 ? -10.838 -17.602 3.035 1.00 98.06 201 ALA A C 1
ATOM 1559 O O . ALA A 1 201 ? -11.688 -17.379 3.894 1.00 98.06 201 ALA A O 1
ATOM 1560 N N . PHE A 1 202 ? -9.572 -17.199 3.178 1.00 95.56 202 PHE A N 1
ATOM 1561 C CA . PHE A 1 202 ? -9.118 -16.422 4.332 1.00 95.56 202 PHE A CA 1
ATOM 1562 C C . PHE A 1 202 ? -9.881 -15.092 4.477 1.00 95.56 202 PHE A C 1
ATOM 1564 O O . PHE A 1 202 ? -10.395 -14.803 5.560 1.00 95.56 202 PHE A O 1
ATOM 1571 N N . CYS A 1 203 ? -10.026 -14.306 3.403 1.00 96.81 203 CYS A N 1
ATOM 1572 C CA . CYS A 1 203 ? -10.784 -13.047 3.435 1.00 96.81 203 CYS A CA 1
ATOM 1573 C C . CYS A 1 203 ? -12.261 -13.259 3.812 1.00 96.81 203 CYS A C 1
ATOM 1575 O O . CYS A 1 203 ? -12.823 -12.509 4.620 1.00 96.81 203 CYS A O 1
ATOM 1577 N N . VAL A 1 204 ? -12.887 -14.309 3.270 1.00 96.75 204 VAL A N 1
ATOM 1578 C CA . VAL A 1 204 ? -14.274 -14.681 3.578 1.00 96.75 204 VAL A CA 1
ATOM 1579 C C . VAL A 1 204 ? -14.411 -15.111 5.038 1.00 96.75 204 VAL A C 1
ATOM 1581 O O . VAL A 1 204 ? -15.285 -14.603 5.737 1.00 96.75 204 VAL A O 1
ATOM 1584 N N . LEU A 1 205 ? -13.525 -15.974 5.538 1.00 95.12 205 LEU A N 1
ATOM 1585 C CA . LEU A 1 205 ? -13.527 -16.421 6.934 1.00 95.12 205 LEU A CA 1
ATOM 1586 C C . LEU A 1 205 ? -13.309 -15.259 7.907 1.00 95.12 205 LEU A C 1
ATOM 1588 O O . LEU A 1 205 ? -14.010 -15.173 8.913 1.00 95.12 205 LEU A O 1
ATOM 1592 N N . TYR A 1 206 ? -12.408 -14.327 7.588 1.00 94.38 206 TYR A N 1
ATOM 1593 C CA . TYR A 1 206 ? -12.242 -13.086 8.348 1.00 94.38 206 TYR A CA 1
ATOM 1594 C C . TYR A 1 206 ? -13.549 -12.280 8.410 1.00 94.38 206 TYR A C 1
ATOM 1596 O O . TYR A 1 206 ? -13.956 -11.817 9.478 1.00 94.38 206 TYR A O 1
ATOM 1604 N N . THR A 1 207 ? -14.241 -12.163 7.277 1.00 95.50 207 THR A N 1
ATOM 1605 C CA . THR A 1 207 ? -15.512 -11.432 7.172 1.00 95.50 207 THR A CA 1
ATOM 1606 C C . THR A 1 207 ? -16.625 -12.114 7.963 1.00 95.50 207 THR A C 1
ATOM 1608 O O . THR A 1 207 ? -17.379 -11.444 8.668 1.00 95.50 207 THR A O 1
ATOM 1611 N N . ILE A 1 208 ? -16.701 -13.447 7.908 1.00 95.44 208 ILE A N 1
ATOM 1612 C CA . ILE A 1 208 ? -17.628 -14.248 8.713 1.00 95.44 208 ILE A CA 1
ATOM 1613 C C . ILE A 1 208 ? -17.312 -14.078 10.203 1.00 95.44 208 ILE A C 1
ATOM 1615 O O . ILE A 1 208 ? -18.223 -13.842 10.991 1.00 95.44 208 ILE A O 1
ATOM 1619 N N . GLY A 1 209 ? -16.037 -14.117 10.600 1.00 94.00 209 GLY A N 1
ATOM 1620 C CA . GLY A 1 209 ? -15.625 -13.882 11.986 1.00 94.00 209 GLY A CA 1
ATOM 1621 C C . GLY A 1 209 ? -16.018 -12.489 12.491 1.00 94.00 209 GLY A C 1
ATOM 1622 O O . GLY A 1 209 ? -16.506 -12.349 13.614 1.00 94.00 209 GLY A O 1
ATOM 1623 N N . ALA A 1 210 ? -15.900 -11.467 11.639 1.00 93.25 210 ALA A N 1
ATOM 1624 C CA . ALA A 1 210 ? -16.386 -10.115 11.910 1.00 93.25 210 ALA A CA 1
ATOM 1625 C C . ALA A 1 210 ? -17.917 -10.027 12.014 1.00 93.25 210 ALA A C 1
ATOM 1627 O O . ALA A 1 210 ? -18.440 -9.350 12.904 1.00 93.25 210 ALA A O 1
ATOM 1628 N N . TRP A 1 211 ? -18.649 -10.734 11.149 1.00 94.50 211 TRP A N 1
ATOM 1629 C CA . TRP A 1 211 ? -20.112 -10.807 11.193 1.00 94.50 211 TRP A CA 1
ATOM 1630 C C . TRP A 1 211 ? -20.620 -11.480 12.471 1.00 94.50 211 TRP A C 1
ATOM 1632 O O . TRP A 1 211 ? -21.471 -10.923 13.168 1.00 94.50 211 TRP A O 1
ATOM 1642 N N . LEU A 1 212 ? -20.050 -12.638 12.808 1.00 94.62 212 LEU A N 1
ATOM 1643 C CA . LEU A 1 212 ? -20.399 -13.443 13.980 1.00 94.62 212 LEU A CA 1
ATOM 1644 C C . LEU A 1 212 ? -19.797 -12.900 15.286 1.00 94.62 212 LEU A C 1
ATOM 1646 O O . LEU A 1 212 ? -20.036 -13.466 16.351 1.00 94.62 212 LEU A O 1
ATOM 1650 N N . ARG A 1 213 ? -19.042 -11.794 15.220 1.00 91.06 213 ARG A N 1
ATOM 1651 C CA . ARG A 1 213 ? -18.400 -11.124 16.363 1.00 91.06 213 ARG A CA 1
ATOM 1652 C C . ARG A 1 213 ? -17.532 -12.072 17.189 1.00 91.06 213 ARG A C 1
ATOM 1654 O O . ARG A 1 213 ? -17.633 -12.119 18.417 1.00 91.06 213 ARG A O 1
ATOM 1661 N N . PHE A 1 214 ? -16.678 -12.832 16.512 1.00 89.75 214 PHE A N 1
ATOM 1662 C CA . PHE A 1 214 ? -15.723 -13.704 17.182 1.00 89.75 214 PHE A CA 1
ATOM 1663 C C . PHE A 1 214 ? -14.837 -12.920 18.154 1.00 89.75 214 PHE A C 1
ATOM 1665 O O . PHE A 1 214 ? -14.515 -11.747 17.945 1.00 89.75 214 PHE A O 1
ATOM 1672 N N . LYS A 1 215 ? -14.437 -13.588 19.240 1.00 87.69 215 LYS A N 1
ATOM 1673 C CA . LYS A 1 215 ? -13.429 -13.044 20.155 1.00 87.69 215 LYS A CA 1
ATOM 1674 C C . LYS A 1 215 ? -12.112 -12.843 19.386 1.00 87.69 215 LYS A C 1
ATOM 1676 O O . LYS A 1 215 ? -11.846 -13.631 18.475 1.00 87.69 215 LYS A O 1
ATOM 1681 N N . PRO A 1 216 ? -11.292 -11.834 19.740 1.00 86.88 216 PRO A N 1
ATOM 1682 C CA . PRO A 1 216 ? -9.993 -11.628 19.107 1.00 86.88 216 PRO A CA 1
ATOM 1683 C C . PRO A 1 216 ? -9.176 -12.921 19.071 1.00 86.88 216 PRO A C 1
ATOM 1685 O O . PRO A 1 216 ? -9.041 -13.607 20.088 1.00 86.88 216 PRO A O 1
ATOM 1688 N N . LEU A 1 217 ? -8.658 -13.266 17.893 1.00 88.00 217 LEU A N 1
ATOM 1689 C CA . LEU A 1 217 ? -7.843 -14.461 17.710 1.00 88.00 217 LEU A CA 1
ATOM 1690 C C . LEU A 1 217 ? -6.393 -14.115 18.052 1.00 88.00 217 LEU A C 1
ATOM 1692 O O . LEU A 1 217 ? -5.784 -13.271 17.398 1.00 88.00 217 LEU A O 1
ATOM 1696 N N . ARG A 1 218 ? -5.842 -14.769 19.076 1.00 88.06 218 ARG A N 1
ATOM 1697 C CA . ARG A 1 218 ? -4.461 -14.561 19.528 1.00 88.06 218 ARG A CA 1
ATOM 1698 C C . ARG A 1 218 ? -3.571 -15.699 19.047 1.00 88.06 218 ARG A C 1
ATOM 1700 O O . ARG A 1 218 ? -3.799 -16.849 19.412 1.00 88.06 218 ARG A O 1
ATOM 1707 N N . ILE A 1 219 ? -2.555 -15.371 18.255 1.00 87.31 219 ILE A N 1
ATOM 1708 C CA . ILE A 1 219 ? -1.535 -16.298 17.754 1.00 87.31 219 ILE A CA 1
ATOM 1709 C C . ILE A 1 219 ? -0.166 -15.744 18.165 1.00 87.31 219 ILE A C 1
ATOM 1711 O O . ILE A 1 219 ? 0.399 -14.874 17.505 1.00 87.31 219 ILE A O 1
ATOM 1715 N N . GLY A 1 220 ? 0.368 -16.214 19.295 1.00 86.31 220 GLY A N 1
ATOM 1716 C CA . GLY A 1 220 ? 1.604 -15.666 19.862 1.00 86.31 220 GLY A CA 1
ATOM 1717 C C . GLY A 1 220 ? 1.449 -14.187 20.238 1.00 86.31 220 GLY A C 1
ATOM 1718 O O . GLY A 1 220 ? 0.567 -13.839 21.019 1.00 86.31 220 GLY A O 1
ATOM 1719 N N . SER A 1 221 ? 2.301 -13.319 19.687 1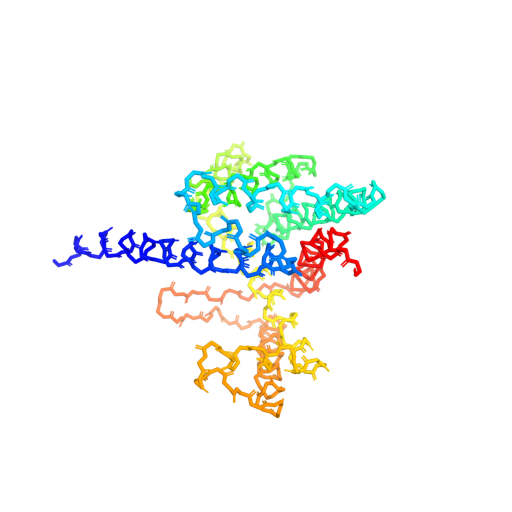.00 78.44 221 SER A N 1
ATOM 1720 C CA . SER A 1 221 ? 2.215 -11.858 19.853 1.00 78.44 221 SER A CA 1
ATOM 1721 C C . SER A 1 221 ? 1.247 -11.177 18.878 1.00 78.44 221 SER A C 1
ATOM 1723 O O . SER A 1 221 ? 0.997 -9.980 19.011 1.00 78.44 221 SER A O 1
ATOM 1725 N N . PHE A 1 222 ? 0.720 -11.908 17.893 1.00 75.00 222 PHE A N 1
ATOM 1726 C CA . PHE A 1 222 ? -0.233 -11.386 16.924 1.00 75.00 222 PHE A CA 1
ATOM 1727 C C . PHE A 1 222 ? -1.661 -11.521 17.460 1.00 75.00 222 PHE A C 1
ATOM 1729 O O . PHE A 1 222 ? -2.092 -12.607 17.851 1.00 75.00 222 PHE A O 1
ATOM 1736 N N . GLU A 1 223 ? -2.409 -10.421 17.458 1.00 79.75 223 GLU A N 1
ATOM 1737 C CA . GLU A 1 223 ? -3.821 -10.392 17.835 1.00 79.75 223 GLU A CA 1
ATOM 1738 C C . GLU A 1 223 ? -4.648 -9.885 16.651 1.00 79.75 223 GLU A C 1
ATOM 1740 O O . GLU A 1 223 ? -4.555 -8.723 16.253 1.00 79.75 223 GLU A O 1
ATOM 1745 N N . LEU A 1 224 ? -5.467 -10.770 16.083 1.00 82.06 224 LEU A N 1
ATOM 1746 C CA . LEU A 1 224 ? -6.428 -10.423 15.047 1.00 82.06 224 LEU A CA 1
ATOM 1747 C C . LEU A 1 224 ? -7.730 -9.969 15.706 1.00 82.06 224 LEU A C 1
ATOM 1749 O O . LEU A 1 224 ? -8.510 -10.774 16.222 1.00 82.06 224 LEU A O 1
ATOM 1753 N N . VAL A 1 225 ? -7.962 -8.661 15.671 1.00 82.94 225 VAL A N 1
ATOM 1754 C CA . VAL A 1 225 ? -9.208 -8.042 16.128 1.00 82.94 225 VAL A CA 1
ATOM 1755 C C . VAL A 1 225 ? -10.218 -8.054 14.986 1.00 82.94 225 VAL A C 1
ATOM 1757 O O . VAL A 1 225 ? -9.915 -7.595 13.888 1.00 82.94 225 VAL A O 1
ATOM 1760 N N . TYR A 1 226 ? -11.428 -8.544 15.254 1.00 86.94 226 TYR A N 1
ATOM 1761 C CA . TYR A 1 226 ? -12.534 -8.571 14.297 1.00 86.94 226 TYR A CA 1
ATOM 1762 C C . TYR A 1 226 ? -13.346 -7.264 14.368 1.00 86.94 226 TYR A C 1
ATOM 1764 O O . TYR A 1 226 ? -14.051 -7.032 15.356 1.00 86.94 226 TYR A O 1
ATOM 1772 N N . PRO A 1 227 ? -13.272 -6.377 13.358 1.00 88.31 227 PRO A N 1
ATOM 1773 C CA . PRO A 1 227 ? -14.024 -5.130 13.344 1.00 88.31 227 PRO A CA 1
ATOM 1774 C C . PRO A 1 227 ? -15.514 -5.355 13.085 1.00 88.31 227 PRO A C 1
ATOM 1776 O O . PRO A 1 227 ? -15.944 -6.405 12.623 1.00 88.31 227 PRO A O 1
ATOM 1779 N N . ARG A 1 228 ? -16.325 -4.317 13.310 1.00 91.75 228 ARG A N 1
ATOM 1780 C CA . ARG A 1 228 ? -17.739 -4.331 12.900 1.00 91.75 228 ARG A CA 1
ATOM 1781 C C . ARG A 1 228 ? -17.842 -4.384 11.371 1.00 91.75 228 ARG A C 1
ATOM 1783 O O . ARG A 1 228 ? -17.035 -3.760 10.687 1.00 91.75 228 ARG A O 1
ATOM 1790 N N . LEU A 1 229 ? -18.886 -5.016 10.834 1.00 93.25 229 LEU A N 1
ATOM 1791 C CA . LEU A 1 229 ? -19.081 -5.149 9.381 1.00 93.25 229 LEU A CA 1
ATOM 1792 C C . LEU A 1 229 ? -18.981 -3.849 8.568 1.00 93.25 229 LEU A C 1
ATOM 1794 O O . LEU A 1 229 ? -18.369 -3.889 7.507 1.00 93.25 229 LEU A O 1
ATOM 1798 N N . PRO A 1 230 ? -19.469 -2.680 9.033 1.00 94.62 230 PRO A N 1
ATOM 1799 C CA . PRO A 1 230 ? -19.267 -1.434 8.293 1.00 94.62 230 PRO A CA 1
ATOM 1800 C C . PRO A 1 230 ? -17.792 -1.033 8.136 1.00 94.62 230 PRO A C 1
ATOM 1802 O O . PRO A 1 230 ? -17.464 -0.245 7.257 1.00 94.62 230 PRO A O 1
ATOM 1805 N N . ILE A 1 231 ? -16.899 -1.502 9.009 1.00 94.88 231 ILE A N 1
ATOM 1806 C CA . ILE A 1 231 ? -15.449 -1.297 8.889 1.00 94.88 231 ILE A CA 1
ATOM 1807 C C . ILE A 1 231 ? -14.891 -2.265 7.847 1.00 94.88 231 ILE A C 1
ATOM 1809 O O . ILE A 1 231 ? -14.251 -1.813 6.904 1.00 94.88 231 ILE A O 1
ATOM 1813 N N . VAL A 1 232 ? -15.229 -3.554 7.951 1.00 95.56 232 VAL A N 1
ATOM 1814 C CA . VAL A 1 232 ? -14.802 -4.584 6.987 1.00 95.56 232 VAL A CA 1
ATOM 1815 C C . VAL A 1 232 ? -15.255 -4.250 5.567 1.00 95.56 232 VAL A C 1
ATOM 1817 O O . VAL A 1 232 ? -14.448 -4.266 4.645 1.00 95.56 232 VAL A O 1
ATOM 1820 N N . ALA A 1 233 ? -16.513 -3.841 5.389 1.00 96.31 233 ALA A N 1
ATOM 1821 C CA . ALA A 1 233 ? -17.038 -3.410 4.097 1.00 96.31 233 ALA A CA 1
ATOM 1822 C C . ALA A 1 233 ? -16.208 -2.266 3.498 1.00 96.31 233 ALA A C 1
ATOM 1824 O O . ALA A 1 233 ? -15.899 -2.292 2.316 1.00 96.31 233 ALA A O 1
ATOM 1825 N N . ARG A 1 234 ? -15.778 -1.289 4.309 1.00 97.31 234 ARG A N 1
ATOM 1826 C CA . ARG A 1 234 ? -14.902 -0.209 3.830 1.00 97.31 234 ARG A CA 1
ATOM 1827 C C . ARG A 1 234 ? -13.513 -0.717 3.446 1.00 97.31 234 ARG A C 1
ATOM 1829 O O . ARG A 1 234 ? -12.966 -0.212 2.477 1.00 97.31 234 ARG A O 1
ATOM 1836 N N . GLN A 1 235 ? -12.963 -1.712 4.144 1.00 96.44 235 GLN A N 1
ATOM 1837 C CA . GLN A 1 235 ? -11.673 -2.323 3.789 1.00 96.44 235 GLN A CA 1
ATOM 1838 C C . GLN A 1 235 ? -11.728 -3.022 2.421 1.00 96.44 235 GLN A C 1
ATOM 1840 O O . GLN A 1 235 ? -10.790 -2.881 1.643 1.00 96.44 235 GLN A O 1
ATOM 1845 N N . TYR A 1 236 ? -12.847 -3.680 2.090 1.00 96.94 236 TYR A N 1
ATOM 1846 C CA . TYR A 1 236 ? -13.080 -4.278 0.766 1.00 96.94 236 TYR A CA 1
ATOM 1847 C C . TYR A 1 236 ? -13.059 -3.272 -0.393 1.00 96.94 236 TYR A C 1
ATOM 1849 O O . TYR A 1 236 ? -12.828 -3.682 -1.523 1.00 96.94 236 TYR A O 1
ATOM 1857 N N . PHE A 1 237 ? -13.287 -1.980 -0.141 1.00 97.31 237 PHE A N 1
ATOM 1858 C CA . PHE A 1 237 ? -13.217 -0.944 -1.177 1.00 97.31 237 PHE A CA 1
ATOM 1859 C C . PHE A 1 237 ? -11.924 -0.146 -1.105 1.00 97.31 237 PHE A C 1
ATOM 1861 O O . PHE A 1 237 ? -11.245 0.020 -2.113 1.00 97.31 237 PHE A O 1
ATOM 1868 N N . ALA A 1 238 ? -11.572 0.338 0.086 1.00 97.56 238 ALA A N 1
ATOM 1869 C CA . ALA A 1 238 ? -10.408 1.184 0.274 1.00 97.56 238 ALA A CA 1
ATOM 1870 C C . ALA A 1 238 ? -9.129 0.455 -0.134 1.00 97.56 238 ALA A C 1
ATOM 1872 O O . ALA A 1 238 ? -8.285 1.054 -0.794 1.00 97.56 238 ALA A O 1
ATOM 1873 N N . ALA A 1 239 ? -8.992 -0.824 0.239 1.00 96.94 239 ALA A N 1
ATOM 1874 C CA . ALA A 1 239 ? -7.739 -1.525 0.025 1.00 96.94 239 ALA A CA 1
ATOM 1875 C C . ALA A 1 239 ? -7.469 -1.886 -1.439 1.00 96.94 239 ALA A C 1
ATOM 1877 O O . ALA A 1 239 ? -6.385 -1.582 -1.937 1.00 96.94 239 ALA A O 1
ATOM 1878 N N . PRO A 1 240 ? -8.453 -2.418 -2.184 1.00 97.56 240 PRO A N 1
ATOM 1879 C CA . PRO A 1 240 ? -8.308 -2.550 -3.624 1.00 97.56 240 PRO A CA 1
ATOM 1880 C C . PRO A 1 240 ? -8.086 -1.218 -4.334 1.00 97.56 240 PRO A C 1
ATOM 1882 O O . PRO A 1 240 ? -7.253 -1.159 -5.226 1.00 97.56 240 PRO A O 1
ATOM 1885 N N . LEU A 1 241 ? -8.779 -0.146 -3.933 1.00 98.00 241 LEU A N 1
ATOM 1886 C CA . LEU A 1 241 ? -8.625 1.165 -4.567 1.00 98.00 241 LEU A CA 1
ATOM 1887 C C . LEU A 1 241 ? -7.196 1.708 -4.431 1.00 98.00 241 LEU A C 1
ATOM 1889 O O . LEU A 1 241 ? -6.652 2.249 -5.391 1.00 98.00 241 LEU A O 1
ATOM 1893 N N . GLU A 1 242 ? -6.587 1.540 -3.257 1.00 97.50 242 GLU A N 1
ATOM 1894 C CA . GLU A 1 242 ? -5.197 1.922 -3.013 1.00 97.50 242 GLU A CA 1
ATOM 1895 C C . GLU A 1 242 ? -4.233 1.139 -3.907 1.00 97.50 242 GLU A C 1
ATOM 1897 O O . GLU A 1 242 ? -3.454 1.745 -4.643 1.00 97.50 242 GLU A O 1
ATOM 1902 N N . LEU A 1 243 ? -4.349 -0.191 -3.916 1.00 97.31 243 LEU A N 1
ATOM 1903 C CA . LEU A 1 243 ? -3.485 -1.070 -4.704 1.00 97.31 243 LEU A CA 1
ATOM 1904 C C . LEU A 1 243 ? -3.686 -0.904 -6.216 1.00 97.31 243 LEU A C 1
ATOM 1906 O O . LEU A 1 243 ? -2.716 -0.948 -6.968 1.00 97.31 243 LEU A O 1
ATOM 1910 N N . MET A 1 244 ? -4.918 -0.673 -6.674 1.00 96.88 244 MET A N 1
ATOM 1911 C CA . MET A 1 244 ? -5.215 -0.352 -8.074 1.00 96.88 244 MET A CA 1
ATOM 1912 C C . MET A 1 244 ? -4.635 1.006 -8.467 1.00 96.88 244 MET A C 1
ATOM 1914 O O . MET A 1 244 ? -4.093 1.133 -9.560 1.00 96.88 244 MET A O 1
ATOM 1918 N N . GLY A 1 245 ? -4.707 2.005 -7.581 1.00 97.62 245 GLY A N 1
ATOM 1919 C CA . GLY A 1 245 ? -4.039 3.289 -7.775 1.00 97.62 245 GLY A CA 1
ATOM 1920 C C . GLY A 1 245 ? -2.527 3.109 -7.903 1.00 97.62 245 GLY A C 1
ATOM 1921 O O . GLY A 1 245 ? -1.943 3.548 -8.887 1.00 97.62 245 GLY A O 1
ATOM 1922 N N . ALA A 1 246 ? -1.902 2.388 -6.968 1.00 96.56 246 ALA A N 1
ATOM 1923 C CA . ALA A 1 246 ? -0.468 2.106 -6.988 1.00 96.56 246 ALA A CA 1
ATOM 1924 C C . ALA A 1 246 ? -0.028 1.332 -8.246 1.00 96.56 246 ALA A C 1
ATOM 1926 O O . ALA A 1 246 ? 0.929 1.729 -8.910 1.00 96.56 246 ALA A O 1
ATOM 1927 N N . ALA A 1 247 ? -0.751 0.273 -8.620 1.00 96.44 247 ALA A N 1
ATOM 1928 C CA . ALA A 1 247 ? -0.499 -0.471 -9.853 1.00 96.44 247 ALA A CA 1
ATOM 1929 C C . ALA A 1 247 ? -0.703 0.406 -11.100 1.00 96.44 247 ALA A C 1
ATOM 1931 O O . ALA A 1 247 ? 0.083 0.327 -12.042 1.00 96.44 247 ALA A O 1
ATOM 1932 N N . GLY A 1 248 ? -1.709 1.285 -11.081 1.00 97.12 248 GLY A N 1
ATOM 1933 C CA . GLY A 1 248 ? -2.001 2.246 -12.141 1.00 97.12 248 GLY A CA 1
ATOM 1934 C C . GLY A 1 248 ? -0.849 3.211 -12.423 1.00 97.12 248 GLY A C 1
ATOM 1935 O O . GLY A 1 248 ? -0.604 3.519 -13.585 1.00 97.12 248 GLY A O 1
ATOM 1936 N N . ILE A 1 249 ? -0.097 3.637 -11.397 1.00 96.00 249 ILE A N 1
ATOM 1937 C CA . ILE A 1 249 ? 1.089 4.501 -11.570 1.00 96.00 249 ILE A CA 1
ATOM 1938 C C . ILE A 1 249 ? 2.091 3.844 -12.524 1.00 96.00 249 ILE A C 1
ATOM 1940 O O . ILE A 1 249 ? 2.575 4.487 -13.452 1.00 96.00 249 ILE A O 1
ATOM 1944 N N . ILE A 1 250 ? 2.381 2.561 -12.298 1.00 93.94 250 ILE A N 1
ATOM 1945 C CA . ILE A 1 250 ? 3.337 1.800 -13.106 1.00 93.94 250 ILE A CA 1
ATOM 1946 C C . ILE A 1 250 ? 2.722 1.459 -14.462 1.00 93.94 250 ILE A C 1
ATOM 1948 O O . ILE A 1 250 ? 3.373 1.642 -15.482 1.00 93.94 250 ILE A O 1
ATOM 1952 N N . TYR A 1 251 ? 1.466 1.005 -14.478 1.00 94.88 251 TYR A N 1
ATOM 1953 C CA . TYR A 1 251 ? 0.767 0.589 -15.691 1.00 94.88 251 TYR A CA 1
ATOM 1954 C C . TYR A 1 251 ? 0.696 1.707 -16.735 1.00 94.88 251 TYR A C 1
ATOM 1956 O O . TYR A 1 251 ? 1.046 1.485 -17.886 1.00 94.88 251 TYR A O 1
ATOM 1964 N N . PHE A 1 252 ? 0.300 2.921 -16.339 1.00 94.56 252 PHE A N 1
ATOM 1965 C CA . PHE A 1 252 ? 0.224 4.040 -17.279 1.00 94.56 252 PHE A CA 1
ATOM 1966 C C . PHE A 1 252 ? 1.596 4.538 -17.729 1.00 94.56 252 PHE A C 1
ATOM 1968 O O . PHE A 1 252 ? 1.693 5.103 -18.810 1.00 94.56 252 PHE A O 1
ATOM 1975 N N . ALA A 1 253 ? 2.644 4.346 -16.923 1.00 90.19 253 ALA A N 1
ATOM 1976 C CA . ALA A 1 253 ? 4.012 4.708 -17.281 1.00 90.19 253 ALA A CA 1
ATOM 1977 C C . ALA A 1 253 ? 4.740 3.613 -18.083 1.00 90.19 253 ALA A C 1
ATOM 1979 O O . ALA A 1 253 ? 5.878 3.828 -18.501 1.00 90.19 253 ALA A O 1
ATOM 1980 N N . LEU A 1 254 ? 4.119 2.447 -18.288 1.00 86.88 254 LEU A N 1
ATOM 1981 C CA . LEU A 1 254 ? 4.695 1.375 -19.084 1.00 86.88 254 LEU A CA 1
ATOM 1982 C C . LEU A 1 254 ? 4.432 1.663 -20.574 1.00 86.88 254 LEU A C 1
ATOM 1984 O O . LEU A 1 254 ? 3.271 1.814 -20.955 1.00 86.88 254 LEU A O 1
ATOM 1988 N N . PRO A 1 255 ? 5.472 1.776 -21.416 1.00 73.31 255 PRO A N 1
ATOM 1989 C CA . PRO A 1 255 ? 5.278 1.868 -22.859 1.00 73.31 255 PRO A CA 1
ATOM 1990 C C . PRO A 1 255 ? 4.712 0.547 -23.408 1.00 73.31 255 PRO A C 1
ATOM 1992 O O . PRO A 1 255 ? 4.965 -0.513 -22.829 1.00 73.31 255 PRO A O 1
ATOM 1995 N N . GLU A 1 256 ? 3.947 0.630 -24.503 1.00 64.31 256 GLU A N 1
ATOM 1996 C CA . GLU A 1 256 ? 3.508 -0.547 -25.278 1.00 64.31 256 GLU A CA 1
ATOM 1997 C C . GLU A 1 256 ? 4.690 -1.317 -25.886 1.00 64.31 256 GLU A C 1
ATOM 1999 O O . GLU A 1 256 ? 5.697 -0.671 -26.269 1.00 64.31 256 GLU A O 1
#

pLDDT: mean 89.79, std 9.06, range [53.03, 98.5]

Foldseek 3Di:
DPVVVVVVVVVVVVVVVVVVVVVVLVVLLVQLPPDVVLVVVCVPDDPVVNVVSSVVSVVVVLVPQDPVLQVQLVVLLVLLLLLQLVLLVLLCVLVVNNPPQDSVLSSVLSVQLVVQCVPVPPSCVTSLVSLVVSVVVSVDDPVSSVSSVVSSVVLQVLLVLLVQLVCLQPPVCVQCVVVVVDVVSNDDSVRSNVSSVVSVVVLVVLLVCLVVVPDWDDDPPDTRHRTHNVSSVSSNPSNNSNVSSVVSSVVSSDDD

Sequence (256 aa):
MKKYLDYLWPLIGLVAVVWSVDLLWDKLKTEALTNEAIAAQLEQAGLWDSVRIVATGIGQKIAVIPPAAFFHAGLATLVAYAALAWYDRIALLHLHREKGISWAYISLCSFVTYALSHNIGASVFSGGMVRYRAYHAKGLSAPEIAVLVALCSFTFAFGTILLMGLVLIGEPQILRPLHRLSDWFGIGDKQARLIGFGLIAFCVLYTIGAWLRFKPLRIGSFELVYPRLPIVARQYFAAPLELMGAAGIIYFALPE

Secondary structure (DSSP, 8-state):
-THHHHHHHHHHHHHHHHHHHHHHHHHHHHHHTTSHHHHHHHHH--HHHHHHHHHHHHHHHHHTS-HHHHHHHHHHHHHHHHHHHHHHHHHHHHHT--TT--HHHHHHHHHHHHHHHHHH--TTTTHHHHHHHHHHHTT--HHHHHHHHHHHHHHHHHHHHHHHHHHHHH-GGGGGGGGGT-GGG---HHHHHHHHHHHHHHHHHHHHHHHTTPPPEEETTEEE----HHHHHHHHHHHHHHHHHHHHHHHHHS--